Protein AF-A0A7S1HLC6-F1 (afdb_monomer_lite)

Radius of gyration: 31.78 Å; chains: 1; bounding box: 114×24×73 Å

Foldseek 3Di:
DPPPVCDPVVVVVLLVVLVVLQVVLVVCVVVVVCLVVLQVVLVVVLCVLQNPLVVLLVVLLVVLVVVLVVLVVVLVVLVVVLVVLVVVLVVLVVVCVVCVVVCVVVVPVVVSVVVSVVSVVVSVVSVVVSVVSVVVSVVSVVCSLVVSLCRSVVCSCPPVVDDDDPVSSVVNSVSSVSNSVSVVCVVVSVVSVVSNVVSVVVVVVVVVVVVVVVVVVVVVVVVVVVVVVVVVVVVVVVVD

Structure (mmCIF, N/CA/C/O backbone):
data_AF-A0A7S1HLC6-F1
#
_entry.id   AF-A0A7S1HLC6-F1
#
loop_
_atom_site.group_PDB
_atom_site.id
_atom_site.type_symbol
_atom_site.label_atom_id
_atom_site.label_alt_id
_atom_site.label_comp_id
_atom_site.label_asym_id
_atom_site.label_entity_id
_atom_site.label_seq_id
_atom_site.pdbx_PDB_ins_code
_atom_site.Cartn_x
_atom_site.Cartn_y
_atom_site.Cartn_z
_atom_site.occupancy
_atom_site.B_iso_or_equiv
_atom_site.auth_seq_id
_atom_site.auth_comp_id
_atom_site.auth_asym_id
_atom_site.auth_atom_id
_atom_site.pdbx_PDB_model_num
ATOM 1 N N . GLY A 1 1 ? 37.133 -1.504 -15.483 1.00 36.41 1 GLY A N 1
ATOM 2 C CA . GLY A 1 1 ? 36.078 -0.778 -16.211 1.00 36.41 1 GLY A CA 1
ATOM 3 C C . GLY A 1 1 ? 34.902 -0.399 -15.332 1.00 36.41 1 GLY A C 1
ATOM 4 O O . GLY A 1 1 ? 34.612 0.773 -15.233 1.00 36.41 1 GLY A O 1
ATOM 5 N N . GLU A 1 2 ? 34.253 -1.322 -14.620 1.00 29.89 2 GLU A N 1
ATOM 6 C CA . GLU A 1 2 ? 32.947 -1.041 -13.974 1.00 29.89 2 GLU A CA 1
ATOM 7 C C . GLU A 1 2 ? 32.988 -0.352 -12.591 1.00 29.89 2 GLU A C 1
ATOM 9 O O . GLU A 1 2 ? 31.950 -0.062 -11.997 1.00 29.89 2 GLU A O 1
ATOM 14 N N . ARG A 1 3 ? 34.179 -0.083 -12.036 1.00 38.00 3 ARG A N 1
ATOM 15 C CA . ARG A 1 3 ? 34.323 0.554 -10.709 1.00 38.00 3 ARG A CA 1
ATOM 16 C C . ARG A 1 3 ? 34.394 2.082 -10.748 1.00 38.00 3 ARG A C 1
ATOM 18 O O . ARG A 1 3 ? 34.257 2.696 -9.696 1.00 38.00 3 ARG A O 1
ATOM 25 N N . GLN A 1 4 ? 34.588 2.683 -11.922 1.00 37.03 4 GLN A N 1
ATOM 26 C CA . GLN A 1 4 ? 34.873 4.118 -12.053 1.00 37.03 4 GLN A CA 1
ATOM 27 C C . GLN A 1 4 ? 33.678 4.935 -12.581 1.00 37.03 4 GLN A C 1
ATOM 29 O O . GLN A 1 4 ? 33.623 6.136 -12.351 1.00 37.03 4 GLN A O 1
ATOM 34 N N . GLU A 1 5 ? 32.663 4.278 -13.159 1.00 37.12 5 GLU A N 1
ATOM 35 C CA . GLU A 1 5 ? 31.395 4.899 -13.594 1.00 37.12 5 GLU A CA 1
ATOM 36 C C . GLU A 1 5 ? 30.264 4.844 -12.552 1.00 37.12 5 GLU A C 1
ATOM 38 O O . GLU A 1 5 ? 29.164 5.342 -12.783 1.00 37.12 5 GLU A O 1
ATOM 43 N N . ARG A 1 6 ? 30.517 4.329 -11.343 1.00 45.81 6 ARG A N 1
ATOM 44 C CA . ARG A 1 6 ? 29.667 4.644 -10.181 1.00 45.81 6 ARG A CA 1
ATOM 45 C C . ARG A 1 6 ? 30.076 6.011 -9.639 1.00 45.81 6 ARG A C 1
ATOM 47 O O . ARG A 1 6 ? 30.633 6.116 -8.550 1.00 45.81 6 ARG A O 1
ATOM 54 N N . GLY A 1 7 ? 29.868 7.037 -10.461 1.00 46.25 7 GLY A N 1
ATOM 55 C CA . GLY A 1 7 ? 30.264 8.409 -10.181 1.00 46.25 7 GLY A CA 1
ATOM 56 C C . GLY A 1 7 ? 29.702 8.904 -8.851 1.00 46.25 7 GLY A C 1
ATOM 57 O O . GLY A 1 7 ? 28.638 8.471 -8.401 1.00 46.25 7 GLY A O 1
ATOM 58 N N . THR A 1 8 ? 30.414 9.844 -8.234 1.00 59.03 8 THR A N 1
ATOM 59 C CA . THR A 1 8 ? 30.075 10.507 -6.967 1.00 59.03 8 THR A CA 1
ATOM 60 C C . THR A 1 8 ? 28.593 10.905 -6.884 1.00 59.03 8 THR A C 1
ATOM 62 O O . THR A 1 8 ? 27.992 10.765 -5.825 1.00 59.03 8 THR A O 1
ATOM 65 N N . GLY A 1 9 ? 27.959 11.281 -8.004 1.00 53.56 9 GLY A N 1
ATOM 66 C CA . GLY A 1 9 ? 26.523 11.586 -8.079 1.00 53.56 9 GLY A CA 1
ATOM 67 C C . GLY A 1 9 ? 25.581 10.405 -7.789 1.00 53.56 9 GLY A C 1
ATOM 68 O O . GLY A 1 9 ? 24.582 10.583 -7.098 1.00 53.56 9 GLY A O 1
ATOM 69 N N . GLY A 1 10 ? 25.904 9.185 -8.232 1.00 58.34 10 GLY A N 1
ATOM 70 C CA . GLY A 1 10 ? 25.115 7.985 -7.923 1.00 58.34 10 GLY A CA 1
ATOM 71 C C . GLY A 1 10 ? 25.248 7.557 -6.458 1.00 58.34 10 GLY A C 1
ATOM 72 O O . GLY A 1 10 ? 24.285 7.088 -5.851 1.00 58.34 10 GLY A O 1
ATOM 73 N N . LEU A 1 11 ? 26.426 7.772 -5.864 1.00 66.75 11 LEU A N 1
ATOM 74 C CA . LEU A 1 11 ? 26.648 7.566 -4.433 1.00 66.75 11 LEU A CA 1
ATOM 75 C C . LEU A 1 11 ? 25.874 8.598 -3.599 1.00 66.75 11 LEU A C 1
ATOM 77 O O . LEU A 1 11 ? 25.175 8.212 -2.666 1.00 66.75 11 LEU A O 1
ATOM 81 N N . VAL A 1 12 ? 25.948 9.883 -3.964 1.00 69.81 12 VAL A N 1
ATOM 82 C CA . VAL A 1 12 ? 25.222 10.969 -3.288 1.00 69.81 12 VAL A CA 1
ATOM 83 C C . VAL A 1 12 ? 23.714 10.751 -3.385 1.00 69.81 12 VAL A C 1
ATOM 85 O O . VAL A 1 12 ? 23.053 10.793 -2.357 1.00 69.81 12 VAL A O 1
ATOM 88 N N . ASN A 1 13 ? 23.174 10.399 -4.557 1.00 76.75 13 ASN A N 1
ATOM 89 C CA . ASN A 1 13 ? 21.746 10.103 -4.708 1.00 76.75 13 ASN A CA 1
ATOM 90 C C . ASN A 1 13 ? 21.288 8.949 -3.798 1.00 76.75 13 ASN A C 1
ATOM 92 O O . ASN A 1 13 ? 20.253 9.042 -3.140 1.00 76.75 13 ASN A O 1
ATOM 96 N N . ASN A 1 14 ? 22.078 7.876 -3.704 1.00 76.06 14 ASN A N 1
ATOM 97 C CA . ASN A 1 14 ? 21.765 6.755 -2.817 1.00 76.06 14 ASN A CA 1
ATOM 98 C C . ASN A 1 14 ? 21.812 7.156 -1.336 1.00 76.06 14 ASN A C 1
ATOM 100 O O . ASN A 1 14 ? 20.945 6.743 -0.568 1.00 76.06 14 ASN A O 1
ATOM 104 N N . VAL A 1 15 ? 22.783 7.985 -0.941 1.00 82.50 15 VAL A N 1
ATOM 105 C CA . VAL A 1 15 ? 22.871 8.526 0.423 1.00 82.50 15 VAL A CA 1
ATOM 106 C C . VAL A 1 15 ? 21.689 9.450 0.717 1.00 82.50 15 VAL A C 1
ATOM 108 O O . VAL A 1 15 ? 21.073 9.298 1.764 1.00 82.50 15 VAL A O 1
ATOM 111 N N . THR A 1 16 ? 21.308 10.342 -0.201 1.00 84.56 16 THR A N 1
ATOM 112 C CA . THR A 1 16 ? 20.143 11.227 -0.046 1.00 84.56 16 THR A CA 1
ATOM 113 C C . THR A 1 16 ? 18.856 10.426 0.150 1.00 84.56 16 THR A C 1
ATOM 115 O O . THR A 1 16 ? 18.094 10.706 1.072 1.00 84.56 16 THR A O 1
ATOM 118 N N . VAL A 1 17 ? 18.636 9.385 -0.659 1.00 83.94 17 VAL A N 1
ATOM 119 C CA . VAL A 1 17 ? 17.476 8.487 -0.523 1.00 83.94 17 VAL A CA 1
ATOM 120 C C . VAL A 1 17 ? 17.498 7.729 0.809 1.00 83.94 17 VAL A C 1
ATOM 122 O O . VAL A 1 17 ? 16.450 7.502 1.415 1.00 83.94 17 VAL A O 1
ATOM 125 N N . ASP A 1 18 ? 18.672 7.311 1.274 1.00 84.56 18 ASP A N 1
ATOM 126 C CA . ASP A 1 18 ? 18.805 6.593 2.541 1.00 84.56 18 ASP A CA 1
ATOM 127 C C . ASP A 1 18 ? 18.603 7.499 3.753 1.00 84.56 18 ASP A C 1
ATOM 129 O O . ASP A 1 18 ? 17.927 7.096 4.699 1.00 84.56 18 ASP A O 1
ATOM 133 N N . VAL A 1 19 ? 19.106 8.733 3.704 1.00 85.50 19 VAL A N 1
ATOM 134 C CA . VAL A 1 19 ? 18.844 9.761 4.716 1.00 85.50 19 VAL A CA 1
ATOM 135 C C . VAL A 1 19 ? 17.350 10.085 4.769 1.00 85.50 19 VAL A C 1
ATOM 137 O O . VAL A 1 19 ? 16.778 10.077 5.855 1.00 85.50 19 VAL A O 1
ATOM 140 N N . ASP A 1 20 ? 16.684 10.266 3.624 1.00 87.00 20 ASP A N 1
ATOM 141 C CA . ASP A 1 20 ? 15.233 10.506 3.564 1.00 87.00 20 ASP A CA 1
ATOM 142 C C . ASP A 1 20 ? 14.428 9.365 4.214 1.00 87.00 20 ASP A C 1
ATOM 144 O O . ASP A 1 20 ? 13.524 9.608 5.016 1.00 87.00 20 ASP A O 1
ATOM 148 N N . LYS A 1 21 ? 14.803 8.104 3.958 1.00 83.06 21 LYS A N 1
ATOM 149 C CA . LYS A 1 21 ? 14.183 6.942 4.618 1.00 83.06 21 LYS A CA 1
ATOM 150 C C . LYS A 1 21 ? 14.367 6.975 6.133 1.00 83.06 21 LYS A C 1
ATOM 152 O O . LYS A 1 21 ? 13.421 6.661 6.854 1.00 83.06 21 LYS A O 1
ATOM 157 N N . VAL A 1 22 ? 15.552 7.338 6.624 1.00 82.94 22 VAL A N 1
ATOM 158 C CA . VAL A 1 22 ? 15.829 7.431 8.066 1.00 82.94 22 VAL A CA 1
ATOM 159 C C . VAL A 1 22 ? 15.020 8.557 8.709 1.00 82.94 22 VAL A C 1
ATOM 161 O O . VAL A 1 22 ? 14.368 8.320 9.723 1.00 82.94 22 VAL A O 1
ATOM 164 N N . VAL A 1 23 ? 14.983 9.741 8.092 1.00 86.31 23 VAL A N 1
ATOM 165 C CA . VAL A 1 23 ? 14.209 10.894 8.580 1.00 86.31 23 VAL A CA 1
ATOM 166 C C . VAL A 1 23 ? 12.717 10.564 8.652 1.00 86.31 23 VAL A C 1
ATOM 168 O O . VAL A 1 23 ? 12.094 10.750 9.699 1.00 86.31 23 VAL A O 1
ATOM 171 N N . LYS A 1 24 ? 12.148 9.994 7.582 1.00 82.19 24 LYS A N 1
ATOM 172 C CA . LYS A 1 24 ? 10.739 9.562 7.557 1.00 82.19 24 LYS A CA 1
ATOM 173 C C . LYS A 1 24 ? 10.435 8.520 8.624 1.00 82.19 24 LYS A C 1
ATOM 175 O O . LYS A 1 24 ? 9.383 8.565 9.253 1.00 82.19 24 LYS A O 1
ATOM 180 N N . SER A 1 25 ? 11.370 7.608 8.865 1.00 78.00 25 SER A N 1
ATOM 181 C CA . SER A 1 25 ? 11.205 6.574 9.886 1.00 78.00 25 SER A CA 1
ATOM 182 C C . SER A 1 25 ? 11.236 7.154 11.293 1.00 78.00 25 SER A C 1
ATOM 184 O O . SER A 1 25 ? 10.445 6.727 12.124 1.00 78.00 25 SER A O 1
ATOM 186 N N . PHE A 1 26 ? 12.082 8.156 11.547 1.00 81.62 26 PHE A N 1
ATOM 187 C CA . PHE A 1 26 ? 12.109 8.867 12.823 1.00 81.62 26 PHE A CA 1
ATOM 188 C C . PHE A 1 26 ? 10.789 9.604 13.087 1.00 81.62 26 PHE A C 1
ATOM 190 O O . PHE A 1 26 ? 10.210 9.455 14.161 1.00 81.62 26 PHE A O 1
ATOM 197 N N . MET A 1 27 ? 10.247 10.302 12.081 1.00 78.44 27 MET A N 1
ATOM 198 C CA . MET A 1 27 ? 8.900 10.890 12.161 1.00 78.44 27 MET A CA 1
ATOM 199 C C . MET A 1 27 ? 7.813 9.822 12.384 1.00 78.44 27 MET A C 1
ATOM 201 O O . MET A 1 27 ? 6.845 10.050 13.107 1.00 78.44 27 MET A O 1
ATOM 205 N N . GLY A 1 28 ? 7.986 8.631 11.805 1.00 76.62 28 GLY A N 1
ATOM 206 C CA . GLY A 1 28 ? 7.061 7.506 11.936 1.00 76.62 28 GLY A CA 1
ATOM 207 C C . GLY A 1 28 ? 7.031 6.832 13.314 1.00 76.62 28 GLY A C 1
ATOM 208 O O . GLY A 1 28 ? 6.038 6.173 13.618 1.00 76.62 28 GLY A O 1
ATOM 209 N N . ILE A 1 29 ? 8.053 7.003 14.165 1.00 80.69 29 ILE A N 1
ATOM 210 C CA . ILE A 1 29 ? 8.103 6.390 15.511 1.00 80.69 29 ILE A CA 1
ATOM 211 C C . ILE A 1 29 ? 6.920 6.852 16.362 1.00 80.69 29 ILE A C 1
ATOM 213 O O . ILE A 1 29 ? 6.292 6.035 17.037 1.00 80.69 29 ILE A O 1
ATOM 217 N N . TRP A 1 30 ? 6.584 8.144 16.290 1.00 81.56 30 TRP A N 1
ATOM 218 C CA . TRP A 1 30 ? 5.448 8.696 17.026 1.00 81.56 30 TRP A CA 1
ATOM 219 C C . TRP A 1 30 ? 4.136 8.025 16.613 1.00 81.56 30 TRP A C 1
ATOM 221 O O . TRP A 1 30 ? 3.395 7.539 17.464 1.00 81.56 30 TRP A O 1
ATOM 231 N N . ASN A 1 31 ? 3.905 7.893 15.305 1.00 80.38 31 ASN A N 1
ATOM 232 C CA . ASN A 1 31 ? 2.719 7.226 14.764 1.00 80.38 31 ASN A CA 1
ATOM 233 C C . ASN A 1 31 ? 2.647 5.748 15.166 1.00 80.38 31 ASN A C 1
ATOM 235 O O . ASN A 1 31 ? 1.568 5.206 15.381 1.00 80.38 31 ASN A O 1
ATOM 239 N N . MET A 1 32 ? 3.795 5.084 15.286 1.00 79.88 32 MET A N 1
ATOM 240 C CA . MET A 1 32 ? 3.857 3.674 15.658 1.00 79.88 32 MET A CA 1
ATOM 241 C C . MET A 1 32 ? 3.513 3.441 17.134 1.00 79.88 32 MET A C 1
ATOM 243 O O . MET A 1 32 ? 2.895 2.430 17.462 1.00 79.88 32 MET A O 1
ATOM 247 N N . LEU A 1 33 ? 3.879 4.382 18.012 1.00 84.69 33 LEU A N 1
ATOM 248 C CA . LEU A 1 33 ? 3.534 4.342 19.433 1.00 84.69 33 LEU A CA 1
ATOM 249 C C . LEU A 1 33 ? 2.057 4.686 19.675 1.00 84.69 33 LEU A C 1
ATOM 251 O O . LEU A 1 33 ? 1.415 4.079 20.531 1.00 84.69 33 LEU A O 1
ATOM 255 N N . THR A 1 34 ? 1.503 5.633 18.914 1.00 86.31 34 THR A N 1
ATOM 256 C CA . THR A 1 34 ? 0.099 6.054 19.049 1.00 86.31 34 THR A CA 1
ATOM 257 C C . THR A 1 34 ? -0.887 5.069 18.421 1.00 86.31 34 THR A C 1
ATOM 259 O O . THR A 1 34 ? -2.018 4.969 18.891 1.00 86.31 34 THR A O 1
ATOM 262 N N . LEU A 1 35 ? -0.472 4.289 17.418 1.00 87.94 35 LEU A N 1
ATOM 263 C CA . LEU A 1 35 ? -1.315 3.309 16.724 1.00 87.94 35 LEU A CA 1
ATOM 264 C C . LEU A 1 35 ? -2.021 2.295 17.652 1.00 87.94 35 LEU A C 1
ATOM 266 O O . LEU A 1 35 ? -3.247 2.186 17.561 1.00 87.94 35 LEU A O 1
ATOM 270 N N . PRO A 1 36 ? -1.335 1.563 18.557 1.00 88.06 36 PRO A N 1
ATOM 271 C CA . PRO A 1 36 ? -2.009 0.636 19.469 1.00 88.06 36 PRO A CA 1
ATOM 272 C C . PRO A 1 36 ? -2.953 1.352 20.442 1.00 88.06 36 PRO A C 1
ATOM 274 O O . PRO A 1 36 ? -4.029 0.832 20.740 1.00 88.06 36 PRO A O 1
ATOM 277 N N . LEU A 1 37 ? -2.598 2.561 20.888 1.00 91.00 37 LEU A N 1
ATOM 278 C CA . LEU A 1 37 ? -3.443 3.375 21.762 1.00 91.00 37 LEU A CA 1
ATOM 279 C C . LEU A 1 37 ? -4.728 3.810 21.043 1.00 91.00 37 LEU A C 1
ATOM 281 O O . LEU A 1 37 ? -5.817 3.680 21.600 1.00 91.00 37 LEU A O 1
ATOM 285 N N . GLN A 1 38 ? -4.626 4.251 19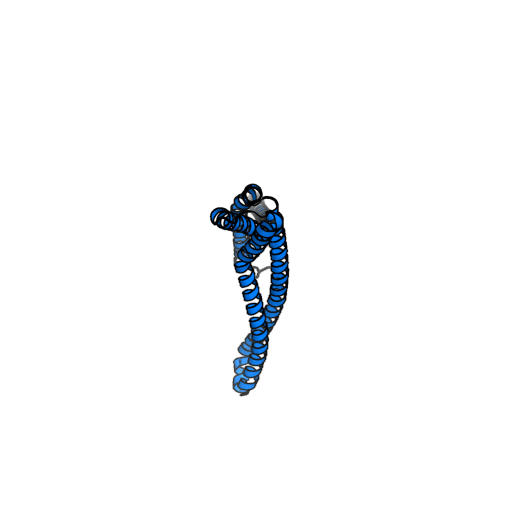.788 1.00 90.06 38 GLN A N 1
ATOM 286 C CA . GLN A 1 38 ? -5.772 4.628 18.960 1.00 90.06 38 GLN A CA 1
ATOM 287 C C . GLN A 1 38 ? -6.702 3.440 18.699 1.00 90.06 38 GLN A C 1
ATOM 289 O O . GLN A 1 38 ? -7.922 3.575 18.825 1.00 90.06 38 GLN A O 1
ATOM 294 N N . ILE A 1 39 ? -6.142 2.274 18.367 1.00 90.00 39 ILE A N 1
ATOM 295 C CA . ILE A 1 39 ? -6.911 1.044 18.142 1.00 90.00 39 ILE A CA 1
ATOM 296 C C . ILE A 1 39 ? -7.638 0.623 19.427 1.00 90.00 39 ILE A C 1
ATOM 298 O O . ILE A 1 39 ? -8.843 0.367 19.391 1.00 90.00 39 ILE A O 1
ATOM 302 N N . GLY A 1 40 ? -6.933 0.600 20.563 1.00 91.12 40 GLY A N 1
ATOM 303 C CA . GLY A 1 40 ? -7.502 0.226 21.858 1.00 91.12 40 GLY A CA 1
ATOM 304 C C . GLY A 1 40 ? -8.620 1.169 22.304 1.00 91.12 40 GLY A C 1
ATOM 305 O O . GLY A 1 40 ? -9.705 0.713 22.669 1.00 91.12 40 GLY A O 1
ATOM 306 N N . LEU A 1 41 ? -8.397 2.482 22.205 1.00 92.31 41 LEU A N 1
ATOM 307 C CA . LEU A 1 41 ? -9.386 3.489 22.587 1.00 92.31 41 LEU A CA 1
ATOM 308 C C . LEU A 1 41 ? -10.624 3.448 21.679 1.00 92.31 41 LEU A C 1
ATOM 310 O O . LEU A 1 41 ? -11.752 3.496 22.170 1.00 92.31 41 LEU A O 1
ATOM 314 N N . SER A 1 42 ? -10.429 3.292 20.367 1.00 90.56 42 SER A N 1
ATOM 315 C CA . SER A 1 42 ? -11.536 3.179 19.408 1.00 90.56 42 SER A CA 1
ATOM 316 C C . SER A 1 42 ? -12.369 1.921 19.657 1.00 90.56 42 SER A C 1
ATOM 318 O O . SER A 1 42 ? -13.596 1.995 19.647 1.00 90.56 42 SER A O 1
ATOM 320 N N . MET A 1 43 ? -11.731 0.776 19.937 1.00 88.81 43 MET A N 1
ATOM 321 C CA . MET A 1 43 ? -12.447 -0.452 20.304 1.00 88.81 43 MET A CA 1
ATOM 322 C C . MET A 1 43 ? -13.231 -0.296 21.608 1.00 88.81 43 MET A C 1
ATOM 324 O O . MET A 1 43 ? -14.388 -0.705 21.670 1.00 88.81 43 MET A O 1
ATOM 328 N N . PHE A 1 44 ? -12.640 0.326 22.631 1.00 92.56 44 PHE A N 1
ATOM 329 C CA . PHE A 1 44 ? -13.321 0.564 23.903 1.00 92.56 44 PHE A CA 1
ATOM 330 C C . PHE A 1 44 ? -14.570 1.443 23.734 1.00 92.56 44 PHE A C 1
ATOM 332 O O . PHE A 1 44 ? -15.641 1.115 24.250 1.00 92.56 44 PHE A O 1
ATOM 339 N N . LEU A 1 45 ? -14.458 2.532 22.969 1.00 91.06 45 LEU A N 1
ATOM 340 C CA . LEU A 1 45 ? -15.581 3.429 22.687 1.00 91.06 45 LEU A CA 1
ATOM 341 C C . LEU A 1 45 ? -16.661 2.750 21.831 1.00 91.06 45 LEU A C 1
ATOM 343 O O . LEU A 1 45 ? -17.847 2.901 22.117 1.00 91.06 45 LEU A O 1
ATOM 347 N N . LEU A 1 46 ? -16.277 1.947 20.833 1.00 88.44 46 LEU A N 1
ATOM 348 C CA . LEU A 1 46 ? -17.223 1.168 20.025 1.00 88.44 46 LEU A CA 1
ATOM 349 C C . LEU A 1 46 ? -17.983 0.135 20.857 1.00 88.44 46 LEU A C 1
ATOM 351 O O . LEU A 1 46 ? -19.193 -0.011 20.685 1.00 88.44 46 LEU A O 1
ATOM 355 N N . TRP A 1 47 ? -17.302 -0.541 21.784 1.00 88.12 47 TRP A N 1
ATOM 356 C CA . TRP A 1 47 ? -17.942 -1.471 22.711 1.00 88.12 47 TRP A CA 1
ATOM 357 C C . TRP A 1 47 ? -18.989 -0.769 23.579 1.00 88.12 47 TRP A C 1
ATOM 359 O O . TRP A 1 47 ? -20.098 -1.272 23.754 1.00 88.12 47 TRP A O 1
ATOM 369 N N . LYS A 1 48 ? -18.667 0.424 24.090 1.00 89.00 48 LYS A N 1
ATOM 370 C CA . LYS A 1 48 ? -19.614 1.240 24.859 1.00 89.00 48 LYS A CA 1
ATOM 371 C C . LYS A 1 48 ? -20.809 1.703 24.022 1.00 89.00 48 LYS A C 1
ATOM 373 O O . LYS A 1 48 ? -21.909 1.763 24.559 1.00 89.00 48 LYS A O 1
ATOM 378 N N . GLN A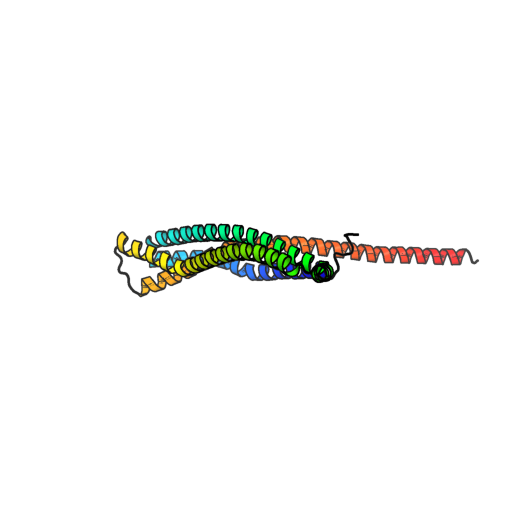 1 49 ? -20.605 2.001 22.739 1.00 86.75 49 GLN A N 1
ATOM 379 C CA . GLN A 1 49 ? -21.635 2.572 21.871 1.00 86.75 49 GLN A CA 1
ATOM 380 C C . GLN A 1 49 ? -22.587 1.530 21.263 1.00 86.75 49 GLN A C 1
ATOM 382 O O . GLN A 1 49 ? -23.790 1.767 21.212 1.00 86.75 49 GLN A O 1
ATOM 387 N N . VAL A 1 50 ? -22.058 0.407 20.763 1.00 84.31 50 VAL A N 1
ATOM 388 C CA . VAL A 1 50 ? -22.812 -0.566 19.939 1.00 84.31 50 VAL A CA 1
ATOM 389 C C . VAL A 1 50 ? -22.739 -2.000 20.485 1.00 84.31 50 VAL A C 1
ATOM 391 O O . VAL A 1 50 ? -23.252 -2.939 19.869 1.00 84.31 50 VAL A O 1
ATOM 394 N N . GLN A 1 51 ? -22.099 -2.186 21.646 1.00 86.50 51 GLN A N 1
ATOM 395 C CA . GLN A 1 51 ? -21.958 -3.472 22.335 1.00 86.50 51 GLN A CA 1
ATOM 396 C C . GLN A 1 51 ? -21.500 -4.586 21.376 1.00 86.50 51 GLN A C 1
ATOM 398 O O . GLN A 1 51 ? -20.568 -4.395 20.597 1.00 86.50 51 GLN A O 1
ATOM 403 N N . TRP A 1 52 ? -22.169 -5.743 21.383 1.00 86.88 52 TRP A N 1
ATOM 404 C CA . TRP A 1 52 ? -21.818 -6.907 20.562 1.00 86.88 52 TRP A CA 1
ATOM 405 C C . TRP A 1 52 ? -21.879 -6.675 19.047 1.00 86.88 52 TRP A C 1
ATOM 407 O O . TRP A 1 52 ? -21.216 -7.389 18.297 1.00 86.88 52 TRP A O 1
ATOM 417 N N . SER A 1 53 ? -22.607 -5.662 18.570 1.00 85.38 53 SER A N 1
ATOM 418 C CA . SER A 1 53 ? -22.740 -5.398 17.132 1.00 85.38 53 SER A CA 1
ATOM 419 C C . SER A 1 53 ? -21.441 -4.878 16.505 1.00 85.38 53 SER A C 1
ATOM 421 O O . SER A 1 53 ? -21.261 -4.973 15.289 1.00 85.38 53 SER A O 1
ATOM 423 N N . PHE A 1 54 ? -20.488 -4.390 17.314 1.00 84.56 54 PHE A N 1
ATOM 424 C CA . PHE A 1 54 ? -19.176 -3.973 16.811 1.00 84.56 54 PHE A CA 1
ATOM 425 C C . PHE A 1 54 ? -18.393 -5.134 16.168 1.00 84.56 54 PHE A C 1
ATOM 427 O O . PHE A 1 54 ? -17.615 -4.894 15.245 1.00 84.56 54 PHE A O 1
ATOM 434 N N . LEU A 1 55 ? -18.632 -6.385 16.593 1.00 88.50 55 LEU A N 1
ATOM 435 C CA . LEU A 1 55 ? -17.984 -7.579 16.034 1.00 88.50 55 LEU A CA 1
ATOM 436 C C . LEU A 1 55 ? -18.329 -7.779 14.552 1.00 88.50 55 LEU A C 1
ATOM 438 O O . LEU A 1 55 ? -17.458 -8.139 13.762 1.00 88.50 55 LEU A O 1
ATOM 442 N N . ALA A 1 56 ? -19.573 -7.489 14.159 1.00 89.94 56 ALA A N 1
ATOM 443 C CA . ALA A 1 56 ? -19.986 -7.522 12.756 1.00 89.94 56 ALA A CA 1
ATOM 444 C C . ALA A 1 56 ? -19.231 -6.465 11.932 1.00 89.94 56 ALA A C 1
ATOM 446 O O . ALA A 1 56 ? -18.783 -6.740 10.819 1.00 89.94 56 ALA A O 1
ATOM 447 N N . GLY A 1 57 ? -19.020 -5.278 12.510 1.00 89.06 57 GLY A N 1
ATOM 448 C CA . GLY A 1 57 ? -18.210 -4.222 11.904 1.00 89.06 57 GLY A CA 1
ATOM 449 C C . GLY A 1 57 ? -16.744 -4.609 11.766 1.00 89.06 57 GLY A C 1
ATOM 450 O O . GLY A 1 57 ? -16.156 -4.411 10.706 1.00 89.06 57 GLY A O 1
ATOM 451 N N . LEU A 1 58 ? -16.165 -5.222 12.800 1.00 88.25 58 LEU A N 1
ATOM 452 C CA . LEU A 1 58 ? -14.797 -5.733 12.762 1.00 88.25 58 LEU A CA 1
ATOM 453 C C . LEU A 1 58 ? -14.637 -6.811 11.680 1.00 88.25 58 LEU A C 1
ATOM 455 O O . LEU A 1 58 ? -13.701 -6.741 10.885 1.00 88.25 58 LEU A O 1
ATOM 459 N N . GLY A 1 59 ? -15.579 -7.754 11.590 1.00 90.94 59 GLY A N 1
ATOM 460 C CA . GLY A 1 59 ? -15.607 -8.771 10.537 1.00 90.94 59 GLY A CA 1
ATOM 461 C C . GLY A 1 59 ? -15.694 -8.162 9.134 1.00 90.94 59 GLY A C 1
ATOM 462 O O . GLY A 1 59 ? -14.922 -8.536 8.252 1.00 90.94 59 GLY A O 1
ATOM 463 N N . ALA A 1 60 ? -16.562 -7.164 8.940 1.00 91.94 60 ALA A N 1
ATOM 464 C CA . ALA A 1 60 ? -16.673 -6.439 7.675 1.00 91.94 60 ALA A CA 1
ATOM 465 C C . ALA A 1 60 ? -15.377 -5.690 7.315 1.00 91.94 60 ALA A C 1
ATOM 467 O O . ALA A 1 60 ? -14.941 -5.736 6.165 1.00 91.94 60 ALA A O 1
ATOM 468 N N . ILE A 1 61 ? -14.716 -5.053 8.290 1.00 89.81 61 ILE A N 1
ATOM 469 C CA . ILE A 1 61 ? -13.414 -4.395 8.090 1.00 89.81 61 ILE A CA 1
ATOM 470 C C . ILE A 1 61 ? -12.358 -5.412 7.649 1.00 89.81 61 ILE A C 1
ATOM 472 O O . ILE A 1 61 ? -11.637 -5.154 6.686 1.00 89.81 61 ILE A O 1
ATOM 476 N N . VAL A 1 62 ? -12.273 -6.569 8.312 1.00 89.06 62 VAL A N 1
ATOM 477 C CA . VAL A 1 62 ? -11.316 -7.628 7.953 1.00 89.06 62 VAL A CA 1
ATOM 478 C C . VAL A 1 62 ? -11.598 -8.163 6.546 1.00 89.06 62 VAL A C 1
ATOM 480 O O . VAL A 1 62 ? -10.673 -8.269 5.742 1.00 89.06 62 VAL A O 1
ATOM 483 N N . ALA A 1 63 ? -12.861 -8.423 6.202 1.00 91.44 63 ALA A N 1
ATOM 484 C CA . ALA A 1 63 ? -13.248 -8.868 4.862 1.00 91.44 63 ALA A CA 1
ATOM 485 C C . ALA A 1 63 ? -12.875 -7.838 3.778 1.00 91.44 63 ALA A C 1
ATOM 487 O O . ALA A 1 63 ? -12.301 -8.196 2.746 1.00 91.44 63 ALA A O 1
ATOM 488 N N . LEU A 1 64 ? -13.122 -6.549 4.031 1.00 90.06 64 LEU A N 1
ATOM 489 C CA . LEU A 1 64 ? -12.726 -5.455 3.139 1.00 90.06 64 LEU A CA 1
ATOM 490 C C . LEU A 1 64 ? -11.205 -5.326 3.020 1.00 90.06 64 LEU A C 1
ATOM 492 O O . LEU A 1 64 ? -10.702 -5.024 1.938 1.00 90.06 64 LEU A O 1
ATOM 496 N N . LEU A 1 65 ? -10.458 -5.560 4.101 1.00 87.94 65 LEU A N 1
ATOM 497 C CA . LEU A 1 65 ? -8.997 -5.552 4.084 1.00 87.94 65 LEU A CA 1
ATOM 498 C C . LEU A 1 65 ? -8.452 -6.681 3.196 1.00 87.94 65 LEU A C 1
ATOM 500 O O . LEU A 1 65 ? -7.584 -6.434 2.360 1.00 87.94 65 LEU A O 1
ATOM 504 N N . VAL A 1 66 ? -9.003 -7.894 3.318 1.00 89.75 66 VAL A N 1
ATOM 505 C CA . VAL A 1 66 ? -8.648 -9.043 2.467 1.00 89.75 66 VAL A CA 1
ATOM 506 C C . VAL A 1 66 ? -8.997 -8.765 1.006 1.00 89.75 66 VAL A C 1
ATOM 508 O O . VAL A 1 66 ? -8.159 -8.969 0.128 1.00 89.75 66 VAL A O 1
ATOM 511 N N . CYS A 1 67 ? -10.192 -8.236 0.733 1.00 90.62 67 CYS A N 1
ATOM 512 C CA . CYS A 1 67 ? -10.605 -7.848 -0.614 1.00 90.62 67 CYS A CA 1
ATOM 513 C C . CYS A 1 67 ? -9.637 -6.817 -1.223 1.00 90.62 67 CYS A C 1
ATOM 515 O O . CYS A 1 67 ? -9.102 -7.032 -2.312 1.00 90.62 67 CYS A O 1
ATOM 517 N N . ASN A 1 68 ? -9.321 -5.747 -0.482 1.00 88.88 68 ASN A N 1
ATOM 518 C CA . ASN A 1 68 ? -8.359 -4.730 -0.908 1.00 88.88 68 ASN A CA 1
ATOM 519 C C . ASN A 1 68 ? -6.962 -5.310 -1.147 1.00 88.88 68 ASN A C 1
ATOM 521 O O . ASN A 1 68 ? -6.307 -4.928 -2.114 1.00 88.88 68 ASN A O 1
ATOM 525 N N . PHE A 1 69 ? -6.508 -6.247 -0.312 1.00 86.19 69 PHE A N 1
ATOM 526 C CA . PHE A 1 69 ? -5.222 -6.917 -0.487 1.00 86.19 69 PHE A CA 1
ATOM 527 C C . PHE A 1 69 ? -5.171 -7.754 -1.773 1.00 86.19 69 PHE A C 1
ATOM 529 O O . PHE A 1 69 ? -4.193 -7.676 -2.519 1.00 86.19 69 PHE A O 1
ATOM 536 N N . LEU A 1 70 ? -6.226 -8.518 -2.076 1.00 90.19 70 LEU A N 1
ATOM 537 C CA . LEU A 1 70 ? -6.313 -9.306 -3.310 1.00 90.19 70 LEU A CA 1
ATOM 538 C C . LEU A 1 70 ? -6.316 -8.409 -4.553 1.00 90.19 70 LEU A C 1
ATOM 540 O O . LEU A 1 70 ? -5.559 -8.666 -5.494 1.00 90.19 70 LEU A O 1
ATOM 544 N N . VAL A 1 71 ? -7.100 -7.326 -4.532 1.00 89.50 71 VAL A N 1
ATOM 545 C CA . VAL A 1 71 ? -7.122 -6.327 -5.611 1.00 89.50 71 VAL A CA 1
ATOM 546 C C . VAL A 1 71 ? -5.748 -5.677 -5.765 1.00 89.50 71 VAL A C 1
ATOM 548 O O . VAL A 1 71 ? -5.223 -5.622 -6.873 1.00 89.50 71 VAL A O 1
ATOM 551 N N . ALA A 1 72 ? -5.110 -5.256 -4.670 1.00 86.44 72 ALA A N 1
ATOM 552 C CA . ALA A 1 72 ? -3.774 -4.663 -4.702 1.00 86.44 72 ALA A CA 1
ATOM 553 C C . A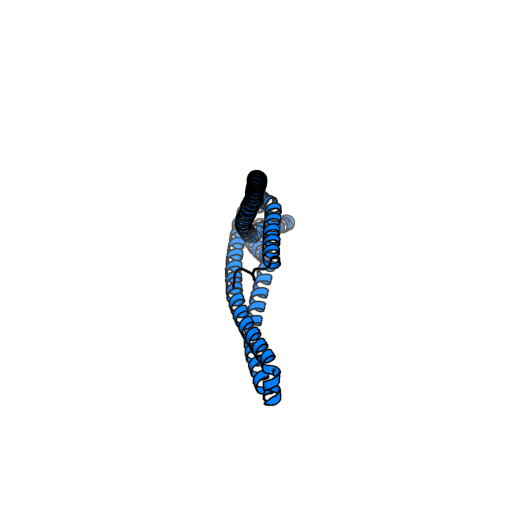LA A 1 72 ? -2.721 -5.628 -5.271 1.00 86.44 72 ALA A C 1
ATOM 555 O O . ALA A 1 72 ? -1.880 -5.223 -6.076 1.00 86.44 72 ALA A O 1
ATOM 556 N N . LYS A 1 73 ? -2.787 -6.918 -4.917 1.00 88.69 73 LYS A N 1
ATOM 557 C CA . LYS A 1 73 ? -1.899 -7.956 -5.458 1.00 88.69 73 LYS A CA 1
ATOM 558 C C . LYS A 1 73 ? -2.102 -8.142 -6.965 1.00 88.69 73 LYS A C 1
ATOM 560 O O . LYS A 1 73 ? -1.118 -8.234 -7.704 1.00 88.69 73 LYS A O 1
ATOM 565 N N . ALA A 1 74 ? -3.352 -8.163 -7.428 1.00 89.94 74 ALA A N 1
ATOM 566 C CA . ALA A 1 74 ? -3.674 -8.221 -8.852 1.00 89.94 74 ALA A CA 1
ATOM 567 C C . ALA A 1 74 ? -3.151 -6.978 -9.594 1.00 89.94 74 ALA A C 1
ATOM 569 O O . ALA A 1 74 ? -2.463 -7.112 -10.609 1.00 89.94 74 ALA A O 1
ATOM 570 N N . SER A 1 75 ? -3.367 -5.784 -9.032 1.00 89.44 75 SER A N 1
ATOM 571 C CA . SER A 1 75 ? -2.841 -4.521 -9.559 1.00 89.44 75 SER A CA 1
ATOM 572 C C . SER A 1 75 ? -1.318 -4.542 -9.658 1.00 89.44 75 SER A C 1
ATOM 574 O O . SER A 1 75 ? -0.769 -4.151 -10.682 1.00 89.44 75 SER A O 1
ATOM 576 N N . GLN A 1 76 ? -0.612 -5.058 -8.647 1.00 88.25 76 GLN A N 1
ATOM 577 C CA . GLN A 1 76 ? 0.850 -5.155 -8.662 1.00 88.25 76 GLN A CA 1
ATOM 578 C C . GLN A 1 76 ? 1.369 -6.148 -9.716 1.00 88.25 76 GLN A C 1
ATOM 580 O O . GLN A 1 76 ? 2.435 -5.939 -10.297 1.00 88.25 76 GLN A O 1
ATOM 585 N N . SER A 1 77 ? 0.655 -7.250 -9.961 1.00 91.56 77 SER A N 1
ATOM 586 C CA . SER A 1 77 ? 1.004 -8.190 -11.035 1.00 91.56 77 SER A CA 1
ATOM 587 C C . SER A 1 77 ? 0.855 -7.532 -12.406 1.00 91.56 77 SER A C 1
ATOM 589 O O . SER A 1 77 ? 1.765 -7.601 -13.232 1.00 91.56 77 SER A O 1
ATOM 591 N N . LEU A 1 78 ? -0.252 -6.827 -12.626 1.00 89.94 78 LEU A N 1
ATOM 592 C CA . LEU A 1 78 ? -0.502 -6.133 -13.881 1.00 89.94 78 LEU A CA 1
ATOM 593 C C . LEU A 1 78 ? 0.456 -4.950 -14.089 1.00 89.94 78 LEU A C 1
ATOM 595 O O . LEU A 1 78 ? 0.943 -4.746 -15.199 1.00 89.94 78 LEU A O 1
ATOM 599 N N . MET A 1 79 ? 0.802 -4.247 -13.006 1.00 90.00 79 MET A N 1
ATOM 600 C CA . MET A 1 79 ? 1.797 -3.175 -13.001 1.00 90.00 79 MET A CA 1
ATOM 601 C C . MET A 1 79 ? 3.200 -3.670 -13.389 1.00 90.00 79 MET A C 1
ATOM 603 O O . MET A 1 79 ? 3.985 -2.911 -13.940 1.00 90.00 79 MET A O 1
ATOM 607 N N . ARG A 1 80 ? 3.532 -4.945 -13.163 1.00 92.62 80 ARG A N 1
ATOM 608 C CA . ARG A 1 80 ? 4.785 -5.518 -13.683 1.00 92.62 80 ARG A CA 1
ATOM 609 C C . ARG A 1 80 ? 4.732 -5.723 -15.194 1.00 92.62 80 ARG A C 1
ATOM 611 O O . ARG A 1 80 ? 5.622 -5.264 -15.898 1.00 92.62 80 ARG A O 1
ATOM 618 N N . ARG A 1 81 ? 3.642 -6.305 -15.700 1.00 91.81 81 ARG A N 1
ATOM 619 C CA . ARG A 1 81 ? 3.462 -6.567 -17.140 1.00 91.81 81 ARG A CA 1
ATOM 620 C C . ARG A 1 81 ? 3.484 -5.293 -17.986 1.00 91.81 81 ARG A C 1
ATOM 622 O O . ARG A 1 81 ? 4.041 -5.276 -19.075 1.00 91.81 81 ARG A O 1
ATOM 629 N N . ILE A 1 82 ? 2.881 -4.213 -17.492 1.00 92.06 82 ILE A N 1
ATOM 630 C CA . ILE A 1 82 ? 2.928 -2.915 -18.179 1.00 92.06 82 ILE A CA 1
ATOM 631 C C . ILE A 1 82 ? 4.344 -2.328 -18.213 1.00 92.06 82 ILE A C 1
ATOM 633 O O . ILE A 1 82 ? 4.696 -1.693 -19.203 1.00 92.06 82 ILE A O 1
ATOM 637 N N . MET A 1 83 ? 5.165 -2.542 -17.179 1.00 90.94 83 MET A N 1
ATOM 638 C CA . MET A 1 83 ? 6.559 -2.084 -17.189 1.00 90.94 83 MET A CA 1
ATOM 639 C C . MET A 1 83 ? 7.382 -2.851 -18.222 1.00 90.94 83 MET A C 1
ATOM 641 O O . MET A 1 83 ? 8.095 -2.225 -18.995 1.00 90.94 83 MET A O 1
ATOM 645 N N . GLU A 1 84 ? 7.186 -4.166 -18.333 1.00 93.19 84 GLU A N 1
ATOM 646 C CA . GLU A 1 84 ? 7.819 -4.979 -19.382 1.00 93.19 84 GLU A CA 1
ATOM 647 C C . GLU A 1 84 ? 7.446 -4.482 -20.792 1.00 93.19 84 GLU A C 1
ATOM 649 O O . GLU A 1 84 ? 8.314 -4.297 -21.642 1.00 93.19 84 GLU A O 1
ATOM 654 N N . GLN A 1 85 ? 6.163 -4.196 -21.046 1.00 90.75 85 GLN A N 1
ATOM 655 C CA . GLN A 1 85 ? 5.715 -3.657 -22.341 1.00 90.75 85 GLN A CA 1
ATOM 656 C C . GLN A 1 85 ? 6.247 -2.245 -22.611 1.00 90.75 85 GLN A C 1
ATOM 658 O O . GLN A 1 85 ? 6.613 -1.910 -23.740 1.00 90.75 85 GLN A O 1
ATOM 663 N N . ARG A 1 86 ? 6.337 -1.415 -21.569 1.00 91.69 86 ARG A N 1
ATOM 664 C CA . ARG A 1 86 ? 6.931 -0.081 -21.662 1.00 91.69 86 ARG A CA 1
ATOM 665 C C . ARG A 1 86 ? 8.411 -0.157 -22.036 1.00 91.69 86 ARG A C 1
ATOM 667 O O . ARG A 1 86 ? 8.847 0.646 -22.861 1.00 91.69 86 ARG A O 1
ATOM 674 N N . ASP A 1 87 ? 9.153 -1.111 -21.481 1.00 94.44 87 ASP A N 1
ATOM 675 C CA . ASP A 1 87 ? 10.565 -1.325 -21.804 1.00 94.44 87 ASP A CA 1
ATOM 676 C C . ASP A 1 87 ? 10.740 -1.766 -23.262 1.00 94.44 87 ASP A C 1
ATOM 678 O O . ASP A 1 87 ? 11.593 -1.226 -23.968 1.00 94.44 87 ASP A O 1
ATOM 682 N N . VAL A 1 88 ? 9.879 -2.666 -23.756 1.00 93.25 88 VAL A N 1
ATOM 683 C CA . VAL A 1 88 ? 9.857 -3.070 -25.175 1.00 93.25 88 VAL A CA 1
ATOM 684 C C . VAL A 1 88 ? 9.631 -1.863 -26.084 1.00 93.25 88 VAL A C 1
ATOM 686 O O . VAL A 1 88 ? 10.396 -1.654 -27.029 1.00 93.25 88 VAL A O 1
ATOM 689 N N . ARG A 1 89 ? 8.626 -1.029 -25.785 1.00 94.06 89 ARG A N 1
ATOM 690 C CA . ARG A 1 89 ? 8.363 0.193 -26.555 1.00 94.06 89 ARG A CA 1
ATOM 691 C C . ARG A 1 89 ? 9.560 1.138 -26.522 1.00 94.06 89 ARG A C 1
ATOM 693 O O . ARG A 1 89 ? 9.962 1.630 -27.570 1.00 94.06 89 ARG A O 1
ATOM 700 N N . MET A 1 90 ? 10.121 1.390 -25.338 1.00 93.94 90 MET A N 1
ATOM 701 C CA . MET A 1 90 ? 11.254 2.302 -25.162 1.00 93.94 90 MET A CA 1
ATOM 702 C C . MET A 1 90 ? 12.471 1.837 -25.967 1.00 93.94 90 MET A C 1
ATOM 704 O O . MET A 1 90 ? 13.115 2.640 -26.648 1.00 93.94 90 MET A O 1
ATOM 708 N N . LYS A 1 91 ? 12.753 0.532 -25.947 1.00 94.50 91 LYS A N 1
ATOM 709 C CA . LYS A 1 91 ? 13.819 -0.075 -26.742 1.00 94.50 91 LYS A CA 1
ATOM 710 C C . LYS A 1 91 ? 13.572 0.106 -28.240 1.00 94.50 91 LYS A C 1
ATOM 712 O O . LYS A 1 91 ? 14.436 0.650 -28.922 1.00 94.50 91 LYS A O 1
ATOM 717 N N . ALA A 1 92 ? 12.379 -0.241 -28.728 1.00 92.00 92 ALA A N 1
ATOM 718 C CA . ALA A 1 92 ? 12.021 -0.100 -30.140 1.00 92.00 92 ALA A CA 1
ATOM 719 C C . ALA A 1 92 ? 12.124 1.355 -30.630 1.00 92.00 92 ALA A C 1
ATOM 721 O O . ALA A 1 92 ? 12.661 1.615 -31.705 1.00 92.00 92 ALA A O 1
ATOM 722 N N . THR A 1 93 ? 11.671 2.324 -29.826 1.00 93.50 93 THR A N 1
ATOM 723 C CA . THR A 1 93 ? 11.812 3.747 -30.170 1.00 93.50 93 THR A CA 1
ATOM 724 C C . THR A 1 93 ? 13.270 4.200 -30.180 1.00 93.50 93 THR A C 1
ATOM 726 O O . THR A 1 93 ? 13.645 5.017 -31.014 1.00 93.50 93 THR A O 1
ATOM 729 N N . THR A 1 94 ? 14.106 3.658 -29.293 1.00 95.38 94 THR A N 1
ATOM 730 C CA . THR A 1 94 ? 15.531 4.013 -29.218 1.00 95.38 94 THR A CA 1
ATOM 731 C C . THR A 1 94 ? 16.301 3.471 -30.423 1.00 95.38 94 THR A C 1
ATOM 733 O O . THR A 1 94 ? 17.068 4.205 -31.040 1.00 95.38 94 THR A O 1
ATOM 736 N N . GLU A 1 95 ? 16.054 2.215 -30.807 1.00 93.06 95 GLU A N 1
ATOM 737 C CA . GLU A 1 95 ? 16.633 1.589 -32.005 1.00 93.06 95 GLU A CA 1
ATOM 738 C C . GLU A 1 95 ? 16.223 2.329 -33.286 1.00 93.06 95 GLU A C 1
ATOM 740 O O . GLU A 1 95 ? 17.067 2.616 -34.136 1.00 93.06 95 GLU A O 1
ATOM 745 N N . LEU A 1 96 ? 14.948 2.717 -33.395 1.00 92.94 96 LEU A N 1
ATOM 746 C CA . LEU A 1 96 ? 14.457 3.511 -34.520 1.00 92.94 96 LEU A CA 1
ATOM 747 C C . LEU A 1 96 ? 15.152 4.877 -34.612 1.00 92.94 96 LEU A C 1
ATOM 749 O O . LEU A 1 96 ? 15.570 5.282 -35.696 1.00 92.94 96 LEU A O 1
ATOM 753 N N . LEU A 1 97 ? 15.304 5.585 -33.489 1.00 93.75 97 LEU A N 1
ATOM 754 C CA . LEU A 1 97 ? 15.989 6.881 -33.466 1.00 93.75 97 LEU A CA 1
ATOM 755 C C . LEU A 1 97 ? 17.469 6.751 -33.845 1.00 93.75 97 LEU A C 1
ATOM 757 O O . LEU A 1 97 ? 17.987 7.602 -34.567 1.00 93.75 97 LEU A O 1
ATOM 761 N N . ALA A 1 98 ? 18.132 5.673 -33.422 1.00 95.12 98 ALA A N 1
ATOM 762 C CA . ALA A 1 98 ? 19.511 5.393 -33.809 1.00 95.12 98 ALA A CA 1
ATOM 763 C C . ALA A 1 98 ? 19.653 5.130 -35.323 1.00 95.12 98 ALA A C 1
ATOM 765 O O . ALA A 1 98 ? 20.624 5.570 -35.937 1.00 95.12 98 ALA A O 1
ATOM 766 N N . ALA A 1 99 ? 18.668 4.473 -35.944 1.00 93.38 99 ALA A N 1
ATOM 767 C CA . ALA A 1 99 ? 18.663 4.130 -37.369 1.00 93.38 99 ALA A CA 1
ATOM 768 C C . ALA A 1 99 ? 17.950 5.159 -38.278 1.00 93.38 99 ALA A C 1
ATOM 770 O O . ALA A 1 99 ? 17.769 4.909 -39.472 1.00 93.38 99 ALA A O 1
ATOM 771 N N . ILE A 1 100 ? 17.571 6.335 -37.760 1.00 94.94 100 ILE A N 1
ATOM 772 C CA . ILE A 1 100 ? 16.655 7.272 -38.439 1.00 94.94 100 ILE A CA 1
ATOM 773 C C . ILE A 1 100 ? 17.116 7.716 -39.836 1.00 9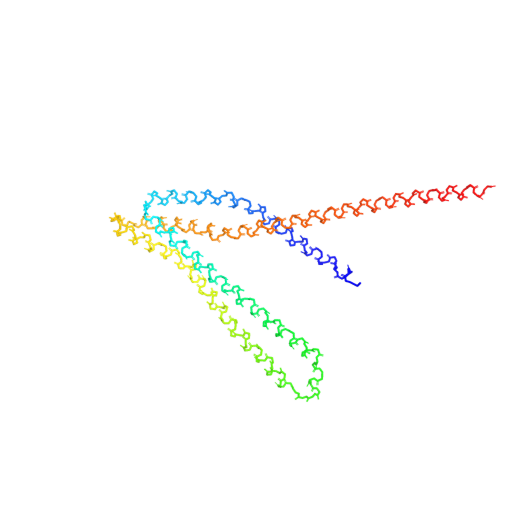4.94 100 ILE A C 1
ATOM 775 O O . ILE A 1 100 ? 16.294 7.891 -40.734 1.00 94.94 100 ILE A O 1
ATOM 779 N N . LYS A 1 101 ? 18.430 7.886 -40.045 1.00 94.94 101 LYS A N 1
ATOM 780 C CA . LYS A 1 101 ? 18.988 8.277 -41.351 1.00 94.94 101 LYS A CA 1
ATOM 781 C C . LYS A 1 101 ? 18.799 7.179 -42.396 1.00 94.94 101 LYS A C 1
ATOM 783 O O . LYS A 1 101 ? 18.429 7.486 -43.521 1.00 94.94 101 LYS A O 1
ATOM 788 N N . VAL A 1 102 ? 19.025 5.922 -42.015 1.00 94.31 102 VAL A N 1
ATOM 789 C CA . VAL A 1 102 ? 18.879 4.764 -42.910 1.00 94.31 102 VAL A CA 1
ATOM 790 C C . VAL A 1 102 ? 17.415 4.582 -43.294 1.00 94.31 102 VAL A C 1
ATOM 792 O O . VAL A 1 102 ? 17.117 4.458 -44.474 1.00 94.31 102 VAL A O 1
ATOM 795 N N . ILE A 1 103 ? 16.506 4.675 -42.319 1.00 93.19 103 ILE A N 1
ATOM 796 C CA . ILE A 1 103 ? 15.058 4.531 -42.538 1.00 93.19 103 ILE A CA 1
ATOM 797 C C . ILE A 1 103 ? 14.533 5.597 -43.511 1.00 93.19 103 ILE A C 1
ATOM 799 O O . ILE A 1 103 ? 13.743 5.293 -44.400 1.00 93.19 103 ILE A O 1
ATOM 803 N N . LYS A 1 104 ? 14.998 6.849 -43.384 1.00 94.12 104 LYS A N 1
ATOM 804 C CA . LYS A 1 104 ? 14.618 7.923 -44.315 1.00 94.12 104 LYS A CA 1
ATOM 805 C C . LYS A 1 104 ? 15.169 7.727 -45.726 1.00 94.12 104 LYS A C 1
ATOM 807 O O . LYS A 1 104 ? 14.511 8.117 -46.680 1.00 94.12 104 LYS A O 1
ATOM 812 N N . LEU A 1 105 ? 16.371 7.168 -45.860 1.00 94.25 105 LEU A N 1
ATOM 813 C CA . LEU A 1 105 ? 16.973 6.891 -47.167 1.00 94.25 105 LEU A CA 1
ATOM 814 C C . LEU A 1 105 ? 16.326 5.685 -47.860 1.00 94.25 105 LEU A C 1
ATOM 816 O O . LEU A 1 105 ? 16.351 5.622 -49.084 1.00 94.25 105 LEU A O 1
ATOM 820 N N . SER A 1 106 ? 15.748 4.750 -47.099 1.00 90.44 106 SER A N 1
ATOM 821 C CA . SER A 1 106 ? 15.053 3.582 -47.645 1.00 90.44 106 SER A CA 1
ATOM 822 C C . SER A 1 106 ? 13.580 3.830 -47.990 1.00 90.44 106 SER A C 1
ATOM 824 O O . SER A 1 106 ? 13.012 3.022 -48.712 1.00 90.44 106 SER A O 1
ATOM 826 N N . GLY A 1 107 ? 12.958 4.911 -47.496 1.00 92.25 107 GLY A N 1
ATOM 827 C CA . GLY A 1 107 ? 11.540 5.224 -47.751 1.00 92.25 107 GLY A CA 1
ATOM 828 C C . GLY A 1 107 ? 10.544 4.283 -47.054 1.00 92.25 107 GLY A C 1
ATOM 829 O O . GLY A 1 107 ? 9.431 4.094 -47.531 1.00 92.25 107 GLY A O 1
ATOM 830 N N . GLU A 1 108 ? 10.957 3.654 -45.946 1.00 91.00 108 GLU A N 1
ATOM 831 C CA . GLU A 1 108 ? 10.194 2.612 -45.229 1.00 91.00 108 GLU A CA 1
ATOM 832 C C . GLU A 1 108 ? 9.554 3.127 -43.920 1.00 91.00 108 GLU A C 1
ATOM 834 O O . GLU A 1 108 ? 9.249 2.366 -42.997 1.00 91.00 108 GLU A O 1
ATOM 839 N N . GLU A 1 109 ? 9.365 4.441 -43.772 1.00 92.56 109 GLU A N 1
ATOM 840 C CA . GLU A 1 109 ? 8.921 5.066 -42.521 1.00 92.56 109 GLU A CA 1
ATOM 841 C C . GLU A 1 109 ? 7.551 4.580 -42.025 1.00 92.56 109 GLU A C 1
ATOM 843 O O . GLU A 1 109 ? 7.329 4.488 -40.814 1.00 92.56 109 GLU A O 1
ATOM 848 N N . LEU A 1 110 ? 6.641 4.245 -42.943 1.00 92.88 110 LEU A N 1
ATOM 849 C CA . LEU A 1 110 ? 5.292 3.789 -42.611 1.00 92.88 110 LEU A CA 1
ATOM 850 C C . LEU A 1 110 ? 5.318 2.405 -41.952 1.00 92.88 110 LEU A C 1
ATOM 852 O O . LEU A 1 110 ? 4.681 2.210 -40.920 1.00 92.88 110 LEU A O 1
ATOM 856 N N . CYS A 1 111 ? 6.141 1.487 -42.465 1.00 90.44 111 CYS A N 1
ATOM 857 C CA . CYS A 1 111 ? 6.307 0.145 -41.904 1.00 90.44 111 CYS A CA 1
ATOM 858 C C . CYS A 1 111 ? 6.816 0.200 -40.452 1.00 90.44 111 CYS A C 1
ATOM 860 O O . CYS A 1 111 ? 6.269 -0.436 -39.544 1.00 90.44 111 CYS A O 1
ATOM 862 N N . PHE A 1 112 ? 7.827 1.033 -40.191 1.00 91.19 112 PHE A N 1
ATOM 863 C CA . PHE A 1 112 ? 8.352 1.227 -38.839 1.00 91.19 112 PHE A CA 1
ATOM 864 C C . PHE A 1 112 ? 7.363 1.929 -37.899 1.00 91.19 112 PHE A C 1
ATOM 866 O O . PHE A 1 112 ? 7.299 1.597 -36.710 1.00 91.19 112 PHE A O 1
ATOM 873 N N . ARG A 1 113 ? 6.590 2.891 -38.414 1.00 92.25 113 ARG A N 1
ATOM 874 C CA . ARG A 1 113 ? 5.522 3.555 -37.660 1.00 92.25 113 ARG A CA 1
ATOM 875 C C . ARG A 1 113 ? 4.469 2.550 -37.208 1.00 92.25 113 ARG A C 1
ATOM 877 O O . ARG A 1 113 ? 4.129 2.543 -36.025 1.00 92.25 113 ARG A O 1
ATOM 884 N N . ASP A 1 114 ? 3.985 1.711 -38.114 1.00 94.62 114 ASP A N 1
ATOM 885 C CA . ASP A 1 114 ? 2.919 0.755 -37.818 1.00 94.62 114 ASP A CA 1
ATOM 886 C C . ASP A 1 114 ? 3.393 -0.291 -36.800 1.00 94.62 114 ASP A C 1
ATOM 888 O O . ASP A 1 114 ? 2.710 -0.539 -35.807 1.00 94.62 114 ASP A O 1
ATOM 892 N N . LYS A 1 115 ? 4.647 -0.751 -36.909 1.00 92.62 115 LYS A N 1
ATOM 893 C CA . LYS A 1 115 ? 5.278 -1.609 -35.893 1.00 92.62 115 LYS A CA 1
ATOM 894 C C . LYS A 1 115 ? 5.278 -0.988 -34.487 1.00 92.62 115 LYS A C 1
ATOM 896 O O . LYS A 1 115 ? 5.039 -1.686 -33.502 1.00 92.62 115 LYS A O 1
ATOM 901 N N . ILE A 1 116 ? 5.552 0.315 -34.356 1.00 93.69 116 ILE A N 1
ATOM 902 C CA . ILE A 1 116 ? 5.494 1.012 -33.056 1.00 93.69 116 ILE A CA 1
ATOM 903 C C . ILE A 1 116 ? 4.047 1.142 -32.566 1.00 93.69 116 ILE A C 1
ATOM 905 O O . ILE A 1 116 ? 3.791 1.017 -31.363 1.00 93.69 116 ILE A O 1
ATOM 909 N N . LEU A 1 117 ? 3.102 1.409 -33.470 1.00 94.81 117 LEU A N 1
ATOM 910 C CA . LEU A 1 117 ? 1.687 1.531 -33.128 1.00 94.81 117 LEU A CA 1
ATOM 911 C C . LEU A 1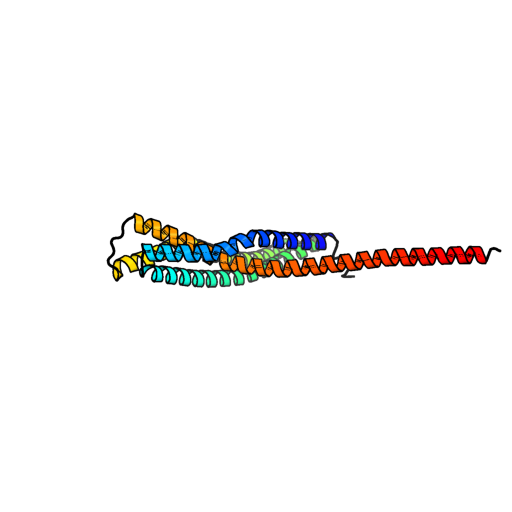 117 ? 1.101 0.206 -32.629 1.00 94.81 117 LEU A C 1
ATOM 913 O O . LEU A 1 117 ? 0.357 0.235 -31.650 1.00 94.81 117 LEU A O 1
ATOM 917 N N . ASP A 1 118 ? 1.503 -0.932 -33.190 1.00 94.50 118 ASP A N 1
ATOM 918 C CA . ASP A 1 118 ? 1.084 -2.260 -32.721 1.00 94.50 118 ASP A CA 1
ATOM 919 C C . ASP A 1 118 ? 1.569 -2.553 -31.292 1.00 94.50 118 ASP A C 1
ATOM 921 O O . ASP A 1 118 ? 0.806 -3.007 -30.428 1.00 94.50 118 ASP A O 1
ATOM 925 N N . ILE A 1 119 ? 2.830 -2.211 -30.994 1.00 91.94 119 ILE A N 1
ATOM 926 C CA . ILE A 1 119 ? 3.378 -2.304 -29.631 1.00 91.94 119 ILE A CA 1
ATOM 927 C C . ILE A 1 119 ? 2.573 -1.400 -28.685 1.00 91.94 119 ILE A C 1
ATOM 929 O O . ILE A 1 119 ? 2.180 -1.815 -27.590 1.00 91.94 119 ILE A O 1
ATOM 933 N N . ARG A 1 120 ? 2.269 -0.170 -29.115 1.00 93.12 120 ARG A N 1
ATOM 934 C CA . ARG A 1 120 ? 1.485 0.791 -28.329 1.00 93.12 120 ARG A CA 1
ATOM 935 C C . ARG A 1 120 ? 0.043 0.331 -28.104 1.00 93.12 120 ARG A C 1
ATOM 937 O O . ARG A 1 120 ? -0.486 0.554 -27.017 1.00 93.12 120 ARG A O 1
ATOM 944 N N . ALA A 1 121 ? -0.598 -0.308 -29.079 1.00 94.81 121 ALA A N 1
ATOM 945 C CA . ALA A 1 121 ? -1.949 -0.847 -28.936 1.00 94.81 121 ALA A CA 1
ATOM 946 C C . ALA A 1 121 ? -1.999 -1.907 -27.825 1.00 94.81 121 ALA A C 1
ATOM 948 O O . ALA A 1 121 ? -2.879 -1.871 -26.961 1.00 94.81 121 ALA A O 1
ATOM 949 N N . THR A 1 122 ? -0.993 -2.783 -27.780 1.00 92.00 122 THR A N 1
ATOM 950 C C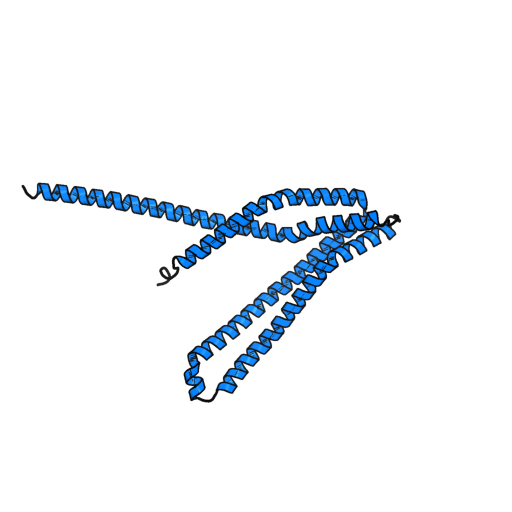A . THR A 1 122 ? -0.847 -3.787 -26.717 1.00 92.00 122 THR A CA 1
ATOM 951 C C . THR A 1 122 ? -0.620 -3.133 -25.347 1.00 92.00 122 THR A C 1
ATOM 953 O O . THR A 1 122 ? -1.278 -3.499 -24.369 1.00 92.00 122 THR A O 1
ATOM 956 N N . GLU A 1 123 ? 0.246 -2.115 -25.266 1.00 92.00 123 GLU A N 1
ATOM 957 C CA . GLU A 1 123 ? 0.474 -1.332 -24.039 1.00 92.00 123 GLU A CA 1
ATOM 958 C C . GLU A 1 123 ? -0.822 -0.671 -23.536 1.00 92.00 123 GLU A C 1
ATOM 960 O O . GLU A 1 123 ? -1.127 -0.732 -22.343 1.00 92.00 123 GLU A O 1
ATOM 965 N N . LEU A 1 124 ? -1.615 -0.079 -24.438 1.00 94.06 124 LEU A N 1
ATOM 966 C CA . LEU A 1 124 ? -2.866 0.609 -24.110 1.00 94.06 124 LEU A CA 1
ATOM 967 C C . LEU A 1 124 ? -3.910 -0.330 -23.498 1.00 94.06 124 LEU A C 1
ATOM 969 O O . LEU A 1 124 ? -4.586 0.054 -22.545 1.00 94.06 124 LEU A O 1
ATOM 973 N N . VAL A 1 125 ? -4.022 -1.571 -23.978 1.00 94.19 125 VAL A N 1
ATOM 974 C CA . VAL A 1 125 ? -4.933 -2.565 -23.383 1.00 94.19 125 VAL A CA 1
ATOM 975 C C . VAL A 1 125 ? -4.520 -2.901 -21.946 1.00 94.19 125 VAL A C 1
ATOM 977 O O . VAL A 1 125 ? -5.373 -3.005 -21.060 1.00 94.19 125 VAL A O 1
ATOM 980 N N . LEU A 1 126 ? -3.217 -3.043 -21.680 1.00 91.12 126 LEU A N 1
ATOM 981 C CA . LEU A 1 126 ? -2.718 -3.269 -20.321 1.00 91.12 126 LEU A CA 1
ATOM 982 C C . LEU A 1 126 ? -2.938 -2.040 -19.430 1.00 91.12 126 LEU A C 1
ATOM 984 O O . LEU A 1 126 ? -3.394 -2.195 -18.297 1.00 91.12 126 LEU A O 1
ATOM 988 N N . LEU A 1 127 ? -2.670 -0.838 -19.946 1.00 92.81 127 LEU A N 1
ATOM 989 C CA . LEU A 1 127 ? -2.942 0.435 -19.272 1.00 92.81 127 LEU A CA 1
ATOM 990 C C . LEU A 1 127 ? -4.407 0.551 -18.849 1.00 92.81 127 LEU A C 1
ATOM 992 O O . LEU A 1 127 ? -4.681 0.867 -17.693 1.00 92.81 127 LEU A O 1
ATOM 996 N N . TRP A 1 128 ? -5.341 0.235 -19.748 1.00 94.38 128 TRP A N 1
ATOM 997 C CA . TRP A 1 128 ? -6.773 0.246 -19.450 1.00 94.38 128 TRP A CA 1
ATOM 998 C C . TRP A 1 128 ? -7.139 -0.698 -18.309 1.00 94.38 128 TRP A C 1
ATOM 1000 O O . TRP A 1 128 ? -7.883 -0.319 -17.405 1.00 94.38 128 TRP A O 1
ATOM 1010 N N . ARG A 1 129 ? -6.580 -1.912 -18.305 1.00 92.38 129 ARG A N 1
ATOM 1011 C CA . ARG A 1 129 ? -6.800 -2.874 -17.217 1.00 92.38 129 ARG A CA 1
ATOM 1012 C C . ARG A 1 129 ? -6.244 -2.361 -15.886 1.00 92.38 129 ARG A C 1
ATOM 1014 O O . ARG A 1 129 ? -6.903 -2.531 -14.865 1.00 92.38 129 ARG A O 1
ATOM 1021 N N . VAL A 1 130 ? -5.071 -1.717 -15.881 1.00 90.75 130 VAL A N 1
ATOM 1022 C CA . VAL A 1 130 ? -4.500 -1.113 -14.662 1.00 90.75 130 VAL A CA 1
ATOM 1023 C C . VAL A 1 130 ? -5.422 -0.017 -14.147 1.00 90.75 130 VAL A C 1
ATOM 1025 O O . VAL A 1 130 ? -5.775 -0.033 -12.972 1.00 90.75 130 VAL A O 1
ATOM 1028 N N . LEU A 1 131 ? -5.861 0.886 -15.027 1.00 91.88 131 LEU A N 1
ATOM 1029 C CA . LEU A 1 131 ? -6.747 1.986 -14.664 1.00 91.88 131 LEU A CA 1
ATOM 1030 C C . LEU A 1 131 ? -8.067 1.476 -14.073 1.00 91.88 131 LEU A C 1
ATOM 1032 O O . LEU A 1 131 ? -8.509 1.985 -13.044 1.00 91.88 131 LEU A O 1
ATOM 1036 N N . LEU A 1 132 ? -8.656 0.436 -14.672 1.00 93.62 132 LEU A N 1
ATOM 1037 C CA . LEU A 1 132 ? -9.880 -0.188 -14.172 1.00 93.62 132 LEU A CA 1
ATOM 1038 C C . LEU A 1 132 ? -9.682 -0.787 -12.772 1.00 93.62 132 LEU A C 1
ATOM 1040 O O . LEU A 1 132 ? -10.486 -0.536 -11.877 1.00 93.62 132 LEU A O 1
ATOM 1044 N N . LEU A 1 133 ? -8.599 -1.539 -12.553 1.00 90.81 133 LEU A N 1
ATOM 1045 C CA . LEU A 1 133 ? -8.288 -2.112 -11.239 1.00 90.81 133 LEU A CA 1
ATOM 1046 C C . LEU A 1 133 ? -8.034 -1.025 -10.185 1.00 90.81 133 LEU A C 1
ATOM 1048 O O . LEU A 1 133 ? -8.490 -1.150 -9.048 1.00 90.81 133 LEU A O 1
ATOM 1052 N N . THR A 1 134 ? -7.340 0.053 -10.551 1.00 89.44 134 THR A N 1
ATOM 1053 C CA . THR A 1 134 ? -7.119 1.205 -9.670 1.00 89.44 134 THR A CA 1
ATOM 1054 C C . THR A 1 134 ? -8.435 1.901 -9.326 1.00 89.44 134 THR A C 1
ATOM 1056 O O . THR A 1 134 ? -8.663 2.207 -8.158 1.00 89.44 134 THR A O 1
ATOM 1059 N N . ALA A 1 135 ? -9.330 2.096 -10.297 1.00 93.00 135 ALA A N 1
ATOM 1060 C CA . ALA A 1 135 ? -10.646 2.684 -10.062 1.00 93.00 135 ALA A CA 1
ATOM 1061 C C . ALA A 1 135 ? -11.496 1.820 -9.116 1.00 93.00 135 ALA A C 1
ATOM 1063 O O . ALA A 1 135 ? -12.072 2.347 -8.167 1.00 93.00 135 ALA A O 1
ATOM 1064 N N . ILE A 1 136 ? -11.509 0.495 -9.313 1.00 91.38 136 ILE A N 1
ATOM 1065 C CA . ILE A 1 136 ? -12.194 -0.454 -8.420 1.00 91.38 136 ILE A CA 1
ATOM 1066 C C . ILE A 1 136 ? -11.619 -0.377 -7.002 1.00 91.38 136 ILE A C 1
ATOM 1068 O O . ILE A 1 136 ? -12.373 -0.342 -6.032 1.00 91.38 136 ILE A O 1
ATOM 1072 N N . ASN A 1 137 ? -10.293 -0.320 -6.865 1.00 88.62 137 ASN A N 1
ATOM 1073 C CA . ASN A 1 137 ? -9.650 -0.203 -5.560 1.00 88.62 137 ASN A CA 1
ATOM 1074 C C . ASN A 1 137 ? -10.044 1.096 -4.840 1.00 88.62 137 ASN A C 1
ATOM 1076 O O . ASN A 1 137 ? -10.441 1.055 -3.678 1.00 88.62 137 ASN A O 1
ATOM 1080 N N . ILE A 1 138 ? -9.994 2.233 -5.539 1.00 90.12 138 ILE A N 1
ATOM 1081 C CA . ILE A 1 138 ? -10.411 3.528 -4.992 1.00 90.12 138 ILE A CA 1
ATOM 1082 C C . ILE A 1 138 ? -11.884 3.461 -4.580 1.00 90.12 138 ILE A C 1
ATOM 1084 O O . ILE A 1 138 ? -12.216 3.789 -3.445 1.00 90.12 138 ILE A O 1
ATOM 1088 N N . PHE A 1 139 ? -12.759 2.966 -5.455 1.00 91.50 139 PHE A N 1
ATOM 1089 C CA . PHE A 1 139 ? -14.184 2.819 -5.167 1.00 91.50 139 PHE A CA 1
ATOM 1090 C C . PHE A 1 139 ? -14.441 1.981 -3.904 1.00 91.50 139 PHE A C 1
ATOM 1092 O O . PHE A 1 139 ? -15.172 2.423 -3.019 1.00 91.50 139 PHE A O 1
ATOM 1099 N N . LEU A 1 140 ? -13.782 0.825 -3.764 1.00 89.06 140 LEU A N 1
ATOM 1100 C CA . LEU A 1 140 ? -13.874 -0.018 -2.567 1.00 89.06 140 LEU A CA 1
ATOM 1101 C C . LEU A 1 140 ? -13.414 0.711 -1.300 1.00 89.06 140 LEU A C 1
ATOM 1103 O O . LEU A 1 140 ? -14.025 0.543 -0.246 1.00 89.06 140 LEU A O 1
ATOM 1107 N N . LEU A 1 141 ? -12.369 1.537 -1.384 1.00 85.38 141 LEU A N 1
ATOM 1108 C CA . LEU A 1 141 ? -11.864 2.307 -0.244 1.00 85.38 141 LEU A CA 1
ATOM 1109 C C . LEU A 1 141 ? -12.845 3.389 0.224 1.00 85.38 141 LEU A C 1
ATOM 1111 O O . LEU A 1 141 ? -12.994 3.579 1.432 1.00 85.38 141 LEU A O 1
ATOM 1115 N N . TRP A 1 142 ? -13.521 4.075 -0.701 1.00 87.75 142 TRP A N 1
ATOM 1116 C CA . TRP A 1 142 ? -14.540 5.079 -0.366 1.00 87.75 142 TRP A CA 1
ATOM 1117 C C . TRP A 1 142 ? -15.853 4.446 0.101 1.00 87.75 142 TRP A C 1
ATOM 1119 O O . TRP A 1 142 ? -16.531 5.000 0.966 1.00 87.75 142 TRP A O 1
ATOM 1129 N N . LEU A 1 143 ? -16.190 3.267 -0.425 1.00 89.50 143 LEU A N 1
ATOM 1130 C CA . LEU A 1 143 ? -17.395 2.528 -0.059 1.00 89.50 143 LEU A CA 1
ATOM 1131 C C . LEU A 1 143 ? -17.251 1.767 1.273 1.00 89.50 143 LEU A C 1
ATOM 1133 O O . LEU A 1 143 ? -18.246 1.518 1.955 1.00 89.50 143 LEU A O 1
ATOM 1137 N N . ALA A 1 144 ? -16.023 1.426 1.674 1.00 88.12 144 ALA A N 1
ATOM 1138 C CA . ALA A 1 144 ? -15.712 0.676 2.891 1.00 88.12 144 ALA A CA 1
ATOM 1139 C C . ALA A 1 144 ? -16.410 1.181 4.173 1.00 88.12 144 ALA A C 1
ATOM 1141 O O . ALA A 1 144 ? -17.062 0.369 4.831 1.00 88.12 144 ALA A O 1
ATOM 1142 N N . PRO A 1 145 ? -16.321 2.468 4.573 1.00 86.56 145 PRO A N 1
ATOM 1143 C CA . PRO A 1 145 ? -16.988 2.942 5.787 1.00 86.56 145 PRO A CA 1
ATOM 1144 C C . PRO A 1 145 ? -18.509 2.777 5.711 1.00 86.56 145 PRO A C 1
ATOM 1146 O O . PRO A 1 145 ? -19.121 2.385 6.697 1.00 86.56 145 PRO A O 1
ATOM 1149 N N . THR A 1 146 ? -19.107 2.998 4.540 1.00 88.81 146 THR A N 1
ATOM 1150 C CA . THR A 1 146 ? -20.550 2.842 4.327 1.00 88.81 146 THR A CA 1
ATOM 1151 C C . THR A 1 146 ? -20.979 1.384 4.465 1.00 88.81 146 THR A C 1
ATOM 1153 O O . THR A 1 146 ? -21.930 1.100 5.186 1.00 88.81 146 THR A O 1
ATOM 1156 N N . LEU A 1 147 ? -20.255 0.447 3.843 1.00 90.75 147 LEU A N 1
ATOM 1157 C CA . LEU A 1 147 ? -20.538 -0.989 3.965 1.00 90.75 147 LEU A CA 1
ATOM 1158 C C . LEU A 1 147 ? -20.424 -1.473 5.411 1.00 90.75 147 LEU A C 1
ATOM 1160 O O . LEU A 1 147 ? -21.304 -2.179 5.893 1.00 90.75 147 LEU A O 1
ATOM 1164 N N . VAL A 1 148 ? -19.376 -1.051 6.122 1.00 90.62 148 VAL A N 1
ATOM 1165 C CA . VAL A 1 148 ? -19.191 -1.399 7.538 1.00 90.62 148 VAL A CA 1
ATOM 1166 C C . VAL A 1 148 ? -20.347 -0.868 8.381 1.00 90.62 148 VAL A C 1
ATOM 1168 O O . VAL A 1 148 ? -20.904 -1.615 9.182 1.00 90.62 148 VAL A O 1
ATOM 1171 N N . SER A 1 149 ? -20.754 0.386 8.173 1.00 88.12 149 SER A N 1
ATOM 1172 C CA . SER A 1 149 ? -21.906 0.968 8.862 1.00 88.12 149 SER A CA 1
ATOM 1173 C C . SER A 1 149 ? -23.197 0.199 8.586 1.00 88.12 149 SER A C 1
ATOM 1175 O O . SER A 1 149 ? -23.915 -0.118 9.530 1.00 88.12 149 SER A O 1
ATOM 1177 N N . VAL A 1 150 ? -23.465 -0.171 7.330 1.00 90.50 150 VAL A N 1
ATOM 1178 C CA . VAL A 1 150 ? -24.639 -0.982 6.968 1.00 90.50 150 VAL A CA 1
ATOM 1179 C C . VAL A 1 150 ? -24.620 -2.327 7.696 1.00 90.50 150 VAL A C 1
ATOM 1181 O O . VAL A 1 150 ? -25.620 -2.689 8.309 1.00 90.50 150 VAL A O 1
ATOM 1184 N N . CYS A 1 151 ? -23.489 -3.040 7.707 1.00 91.00 151 CYS A N 1
ATOM 1185 C CA . CYS A 1 151 ? -23.368 -4.319 8.412 1.00 91.00 151 CYS A CA 1
ATOM 1186 C C . CYS A 1 151 ? -23.614 -4.184 9.922 1.00 91.00 151 CYS A C 1
ATOM 1188 O O . CYS A 1 151 ? -24.325 -4.999 10.511 1.00 91.00 151 CYS A O 1
ATOM 1190 N N . VAL A 1 152 ? -23.044 -3.156 10.554 1.00 90.12 152 VAL A N 1
ATOM 1191 C CA . VAL A 1 152 ? -23.172 -2.936 12.002 1.00 90.12 152 VAL A CA 1
ATOM 1192 C C . VAL A 1 152 ? -24.595 -2.557 12.378 1.00 90.12 152 VAL A C 1
ATOM 1194 O O . VAL A 1 152 ? -25.139 -3.129 13.315 1.00 90.12 152 VAL A O 1
ATOM 1197 N N . PHE A 1 153 ? -25.213 -1.625 11.655 1.00 88.06 153 PHE A N 1
ATOM 1198 C CA . PHE A 1 153 ? -26.570 -1.170 11.949 1.00 88.06 153 PHE A CA 1
ATOM 1199 C C . PHE A 1 153 ? -27.623 -2.225 11.629 1.00 88.06 153 PHE A C 1
ATOM 1201 O O . PHE A 1 153 ? -28.577 -2.367 12.392 1.00 88.06 153 PHE A O 1
ATOM 1208 N N . ALA A 1 154 ? -27.422 -3.019 10.574 1.00 89.56 154 ALA A N 1
ATOM 1209 C CA . ALA A 1 154 ? -28.258 -4.184 10.308 1.00 89.56 154 ALA A CA 1
ATOM 1210 C C . ALA A 1 154 ? -28.186 -5.185 11.471 1.00 89.56 154 ALA A C 1
ATOM 1212 O O . ALA A 1 154 ? -29.220 -5.621 11.969 1.00 89.56 154 ALA A O 1
ATOM 1213 N N . CYS A 1 155 ? -26.981 -5.494 11.963 1.00 88.06 155 CYS A N 1
ATOM 1214 C CA . CYS A 1 155 ? -26.803 -6.384 13.111 1.00 88.06 155 CYS A CA 1
ATOM 1215 C C . CYS A 1 155 ? -27.409 -5.792 14.398 1.00 88.06 155 CYS A C 1
ATOM 1217 O O . CYS A 1 155 ? -28.138 -6.477 15.111 1.00 88.06 155 CYS A O 1
ATOM 1219 N N . PHE A 1 156 ? -27.191 -4.501 14.654 1.00 86.06 156 PHE A N 1
ATOM 1220 C CA . PHE A 1 156 ? -27.719 -3.793 15.823 1.00 86.06 156 PHE A CA 1
ATOM 1221 C C . PHE A 1 156 ? -29.252 -3.775 15.852 1.00 86.06 156 PHE A C 1
ATOM 1223 O O . PHE A 1 156 ? -29.862 -4.089 16.874 1.00 86.06 156 PHE A O 1
ATOM 1230 N N . SER A 1 157 ? -29.882 -3.472 14.715 1.00 86.19 157 SER A N 1
ATOM 1231 C CA . SER A 1 157 ? -31.340 -3.446 14.594 1.00 86.19 157 SER A CA 1
ATOM 1232 C C . SER A 1 157 ? -31.954 -4.844 14.722 1.00 86.19 157 SER A C 1
ATOM 1234 O O . SER A 1 157 ? -32.920 -5.026 15.459 1.00 86.19 157 SER A O 1
ATOM 1236 N N . LEU A 1 158 ? -31.378 -5.848 14.048 1.00 85.31 158 LEU A N 1
ATOM 1237 C CA . LEU A 1 158 ? -31.956 -7.194 13.978 1.00 85.31 158 LEU A CA 1
ATOM 1238 C C . LEU A 1 158 ? -31.702 -8.030 15.238 1.00 85.31 158 LEU A C 1
ATOM 1240 O O . LEU A 1 158 ? -32.598 -8.741 15.689 1.00 85.31 158 LEU A O 1
ATOM 1244 N N . VAL A 1 159 ? -30.492 -7.967 15.800 1.00 82.62 159 VAL A N 1
ATOM 1245 C CA . VAL A 1 159 ? -30.076 -8.829 16.919 1.00 82.62 159 VAL A CA 1
ATOM 1246 C C . VAL A 1 159 ? -30.409 -8.190 18.260 1.00 82.62 159 VAL A C 1
ATOM 1248 O O . VAL A 1 159 ? -30.954 -8.852 19.138 1.00 82.62 159 VAL A O 1
ATOM 1251 N N . GLN A 1 160 ? -30.093 -6.904 18.428 1.00 78.44 160 GLN A N 1
ATOM 1252 C CA . GLN A 1 160 ? -30.232 -6.220 19.717 1.00 78.44 160 GLN A CA 1
ATOM 1253 C C . GLN A 1 160 ? -31.550 -5.456 19.860 1.00 78.44 160 GLN A C 1
ATOM 1255 O O . GLN A 1 160 ? -31.866 -5.027 20.966 1.00 78.44 160 GLN A O 1
ATOM 1260 N N . ARG A 1 161 ? -32.323 -5.295 18.771 1.00 76.25 161 ARG A N 1
ATOM 1261 C CA . ARG A 1 161 ? -33.567 -4.499 18.733 1.00 76.25 161 ARG A CA 1
ATOM 1262 C C . ARG A 1 161 ? -33.406 -3.103 19.349 1.00 76.25 161 ARG A C 1
ATOM 1264 O O . ARG A 1 161 ? -34.346 -2.558 19.918 1.00 76.25 161 ARG A O 1
ATOM 1271 N N . GLY A 1 162 ? -32.200 -2.544 19.263 1.00 72.81 162 GLY A N 1
ATOM 1272 C CA . GLY A 1 162 ? -31.897 -1.229 19.809 1.00 72.81 162 GLY A CA 1
ATOM 1273 C C . GLY A 1 162 ? -32.487 -0.120 18.944 1.00 72.81 162 GLY A C 1
ATOM 1274 O O . GLY A 1 162 ? -32.601 -0.261 17.725 1.00 72.81 162 GLY A O 1
ATOM 1275 N N . GLU A 1 163 ? -32.829 1.008 19.562 1.00 77.81 163 GLU A N 1
ATOM 1276 C CA . GLU A 1 163 ? -33.266 2.193 18.828 1.00 77.81 163 GLU A CA 1
ATOM 1277 C C . GLU A 1 163 ? -32.077 2.857 18.119 1.00 77.81 163 GLU A C 1
ATOM 1279 O O . GLU A 1 163 ? -31.065 3.213 18.733 1.00 77.81 163 GLU A O 1
ATOM 1284 N N . LEU A 1 164 ? -32.186 3.031 16.800 1.00 80.75 164 LEU A N 1
ATOM 1285 C CA . LEU A 1 164 ? -31.180 3.741 16.014 1.00 80.75 164 LEU A CA 1
ATOM 1286 C C . LEU A 1 164 ? -31.417 5.248 16.101 1.00 80.75 164 LEU A C 1
ATOM 1288 O O . LEU A 1 164 ? -32.074 5.846 15.252 1.00 80.75 164 LEU A O 1
ATOM 1292 N N . THR A 1 165 ? -30.855 5.878 17.128 1.00 86.75 165 THR A N 1
ATOM 1293 C CA . THR A 1 165 ? -30.784 7.340 17.206 1.00 86.75 165 THR A CA 1
ATOM 1294 C C . THR A 1 165 ? -29.711 7.882 16.255 1.00 86.75 165 THR A C 1
ATOM 1296 O O . THR A 1 165 ? -28.659 7.274 16.065 1.00 86.75 165 THR A O 1
ATOM 1299 N N . ALA A 1 166 ? -29.914 9.081 15.703 1.00 87.69 166 ALA A N 1
ATOM 1300 C CA . ALA A 1 166 ? -28.913 9.745 14.862 1.00 87.69 166 ALA A CA 1
ATOM 1301 C C . ALA A 1 166 ? -27.529 9.826 15.541 1.00 87.69 166 ALA A C 1
ATOM 1303 O O . ALA A 1 166 ? -26.508 9.551 14.913 1.00 87.69 166 ALA A O 1
ATOM 1304 N N . THR A 1 167 ? -27.493 10.121 16.844 1.00 88.69 167 THR A N 1
ATOM 1305 C CA . THR A 1 167 ? -26.257 10.184 17.636 1.00 88.69 167 THR A CA 1
ATOM 1306 C C . THR A 1 167 ? -25.484 8.867 17.605 1.00 88.69 167 THR A C 1
ATOM 1308 O O . THR A 1 167 ? -24.284 8.869 17.349 1.00 88.69 167 THR A O 1
ATOM 1311 N N . THR A 1 168 ? -26.153 7.726 17.803 1.00 84.88 168 THR A N 1
ATOM 1312 C CA . THR A 1 168 ? -25.472 6.423 17.823 1.00 84.88 168 THR A CA 1
ATOM 1313 C C . THR A 1 168 ? -24.918 6.081 16.447 1.00 84.88 168 THR A C 1
ATOM 1315 O O . THR A 1 168 ? -23.791 5.594 16.346 1.00 84.88 168 THR A O 1
ATOM 1318 N N . VAL A 1 169 ? -25.656 6.414 15.388 1.00 88.31 169 VAL A N 1
ATOM 1319 C CA . VAL A 1 169 ? -25.235 6.215 14.000 1.00 88.31 169 VAL A CA 1
ATOM 1320 C C . VAL A 1 169 ? -23.991 7.042 13.672 1.00 88.31 169 VAL A C 1
ATOM 1322 O O . VAL A 1 169 ? -22.960 6.478 13.298 1.00 88.31 169 VAL A O 1
ATOM 1325 N N . PHE A 1 170 ? -24.046 8.364 13.850 1.00 89.50 170 PHE A N 1
ATOM 1326 C CA . PHE A 1 170 ? -22.940 9.251 13.482 1.00 89.50 170 PHE A CA 1
ATOM 1327 C C . PHE A 1 170 ? -21.679 8.985 14.310 1.00 89.50 170 PHE A C 1
ATOM 1329 O O . PHE A 1 170 ? -20.587 8.891 13.741 1.00 89.50 170 PHE A O 1
ATOM 1336 N N . THR A 1 171 ? -21.816 8.782 15.624 1.00 90.06 171 THR A N 1
ATOM 1337 C CA . THR A 1 171 ? -20.678 8.474 16.500 1.00 90.06 171 THR A CA 1
ATOM 1338 C C . THR A 1 171 ? -20.033 7.137 16.131 1.00 90.06 171 THR A C 1
ATOM 1340 O O . THR A 1 171 ? -18.808 7.054 16.040 1.00 90.06 171 THR A O 1
ATOM 1343 N N . SER A 1 172 ? -20.826 6.102 15.837 1.00 88.25 172 SER A N 1
ATOM 1344 C CA . SER A 1 172 ? -20.291 4.789 15.446 1.00 88.25 172 SER A CA 1
ATOM 1345 C C . SER A 1 172 ? -19.566 4.843 14.103 1.00 88.25 172 SER A C 1
ATOM 1347 O O . SER A 1 172 ? -18.465 4.312 13.980 1.00 88.25 172 SER A O 1
ATOM 1349 N N . VAL A 1 173 ? -20.137 5.525 13.101 1.00 89.69 173 VAL A N 1
ATOM 1350 C CA . VAL A 1 173 ? -19.487 5.719 11.791 1.00 89.69 173 VAL A CA 1
ATOM 1351 C C . VAL A 1 173 ? -18.135 6.417 11.959 1.00 89.69 173 VAL A C 1
ATOM 1353 O O . VAL A 1 173 ? -17.144 5.984 11.368 1.00 89.69 173 VAL A O 1
ATOM 1356 N N . ALA A 1 174 ? -18.073 7.472 12.778 1.00 90.62 174 ALA A N 1
ATOM 1357 C CA . ALA A 1 174 ? -16.833 8.192 13.053 1.00 90.62 174 ALA A CA 1
ATOM 1358 C C . ALA A 1 174 ? -15.786 7.293 13.731 1.00 90.62 174 ALA A C 1
ATOM 1360 O O . ALA A 1 174 ? -14.641 7.241 13.283 1.00 90.62 174 ALA A O 1
ATOM 1361 N N . LEU A 1 175 ? -16.184 6.522 14.746 1.00 89.94 175 LEU A N 1
ATOM 1362 C CA . LEU A 1 175 ? -15.295 5.588 15.441 1.00 89.94 175 LEU A CA 1
ATOM 1363 C C . LEU A 1 175 ? -14.762 4.480 14.520 1.00 89.94 175 LEU A C 1
ATOM 1365 O O . LEU A 1 175 ? -13.575 4.163 14.564 1.00 89.94 175 LEU A O 1
ATOM 1369 N N . PHE A 1 176 ? -15.592 3.919 13.634 1.00 88.62 176 PHE A N 1
ATOM 1370 C CA . PHE A 1 176 ? -15.113 2.941 12.652 1.00 88.62 176 PHE A CA 1
ATOM 1371 C C . PHE A 1 176 ? -14.134 3.553 11.649 1.00 88.62 176 PHE A C 1
ATOM 1373 O O . PHE A 1 176 ? -13.153 2.901 11.299 1.00 88.62 176 PHE A O 1
ATOM 1380 N N . ARG A 1 177 ? -14.348 4.800 11.207 1.00 88.06 177 ARG A N 1
ATOM 1381 C CA . ARG A 1 177 ? -13.384 5.509 10.346 1.00 88.06 177 ARG A CA 1
ATOM 1382 C C . ARG A 1 177 ? -12.037 5.694 11.051 1.00 88.06 177 ARG A C 1
ATOM 1384 O O . ARG A 1 177 ? -11.009 5.377 10.456 1.00 88.06 177 ARG A O 1
ATOM 1391 N N . LEU A 1 178 ? -12.058 6.097 12.324 1.00 88.81 178 LEU A N 1
ATOM 1392 C CA . LEU A 1 178 ? -10.858 6.220 13.163 1.00 88.81 178 LEU A CA 1
ATOM 1393 C C . LEU A 1 178 ? -10.127 4.887 13.368 1.00 88.81 178 LEU A C 1
ATOM 1395 O O . LEU A 1 178 ? -8.911 4.893 13.545 1.00 88.81 178 LEU A O 1
ATOM 1399 N N . LEU A 1 179 ? -10.837 3.754 13.329 1.00 87.12 179 LEU A N 1
ATOM 1400 C CA . LEU A 1 179 ? -10.248 2.414 13.422 1.00 87.12 179 LEU A CA 1
ATOM 1401 C C . LEU A 1 179 ? -9.717 1.896 12.071 1.00 87.12 179 LEU A C 1
ATOM 1403 O O . LEU A 1 179 ? -8.718 1.182 12.025 1.00 87.12 179 LEU A O 1
ATOM 1407 N N . GLN A 1 180 ? -10.360 2.244 10.955 1.00 84.75 180 GLN A N 1
ATOM 1408 C CA . GLN A 1 180 ? -9.956 1.789 9.619 1.00 84.75 180 GLN A CA 1
ATOM 1409 C C . GLN A 1 180 ? -8.625 2.390 9.155 1.00 84.75 180 GLN A C 1
ATOM 1411 O O . GLN A 1 180 ? -7.831 1.708 8.507 1.00 84.75 180 GLN A O 1
ATOM 1416 N N . GLU A 1 181 ? -8.385 3.663 9.455 1.00 83.56 181 GLU A N 1
ATOM 1417 C CA . GLU A 1 181 ? -7.166 4.373 9.065 1.00 83.56 181 GLU A CA 1
ATOM 1418 C C . GLU A 1 181 ? -5.866 3.738 9.609 1.00 83.56 181 GLU A C 1
ATOM 1420 O O . GLU A 1 181 ? -4.968 3.451 8.803 1.00 83.56 181 GLU A O 1
ATOM 1425 N N . PRO A 1 182 ? -5.742 3.420 10.914 1.00 84.88 182 PRO A N 1
ATOM 1426 C CA . PRO A 1 182 ? -4.560 2.743 11.439 1.00 84.88 182 PRO A CA 1
ATOM 1427 C C . PRO A 1 182 ? -4.405 1.328 10.866 1.00 84.88 182 PRO A C 1
ATOM 1429 O O . PRO A 1 182 ? -3.292 0.924 10.540 1.00 84.88 182 PRO A O 1
ATOM 1432 N N . LEU A 1 183 ? -5.500 0.589 10.643 1.00 83.81 183 LEU A N 1
ATOM 1433 C CA . LEU A 1 183 ? -5.443 -0.745 10.025 1.00 83.81 183 LEU A CA 1
ATOM 1434 C C . LEU A 1 183 ? -4.931 -0.702 8.577 1.00 83.81 183 LEU A C 1
ATOM 1436 O O . LEU A 1 183 ? -4.191 -1.588 8.152 1.00 83.81 183 LEU A O 1
ATOM 1440 N N . ARG A 1 184 ? -5.294 0.340 7.821 1.00 82.81 184 ARG A N 1
ATOM 1441 C CA . ARG A 1 184 ? -4.859 0.529 6.429 1.00 82.81 184 ARG A CA 1
ATOM 1442 C C . ARG A 1 184 ? -3.406 0.985 6.320 1.00 82.81 184 ARG A C 1
ATOM 1444 O O . ARG A 1 184 ? -2.716 0.598 5.381 1.00 82.81 184 ARG A O 1
ATOM 1451 N N . SER A 1 185 ? -2.948 1.815 7.250 1.00 83.00 185 SER A N 1
ATOM 1452 C CA . SER A 1 185 ? -1.577 2.340 7.271 1.00 83.00 185 SER A CA 1
ATOM 1453 C C . SER A 1 185 ? -0.566 1.362 7.884 1.00 83.00 185 SER A C 1
ATOM 1455 O O . SER A 1 185 ? 0.628 1.468 7.598 1.00 83.00 185 SER A O 1
ATOM 1457 N N . LEU A 1 186 ? -1.031 0.353 8.632 1.00 83.69 186 LEU A N 1
ATOM 1458 C CA . LEU A 1 186 ? -0.215 -0.676 9.292 1.00 83.69 186 LEU A CA 1
ATOM 1459 C C . LEU A 1 186 ? 0.835 -1.327 8.365 1.00 83.69 186 LEU A C 1
ATOM 1461 O O . LEU A 1 186 ? 2.020 -1.311 8.713 1.00 83.69 186 LEU A O 1
ATOM 1465 N N . PRO A 1 187 ? 0.493 -1.823 7.155 1.00 83.25 187 PRO A N 1
ATOM 1466 C CA . PRO A 1 187 ? 1.488 -2.404 6.247 1.00 83.25 187 PRO A CA 1
ATOM 1467 C C . PRO A 1 187 ? 2.533 -1.382 5.773 1.00 83.25 187 PRO A C 1
ATOM 1469 O O . PRO A 1 187 ? 3.698 -1.723 5.547 1.00 83.25 187 PRO A O 1
ATOM 1472 N N . GLY A 1 188 ? 2.121 -0.118 5.636 1.00 83.06 188 GLY A N 1
ATOM 1473 C CA . GLY A 1 188 ? 2.994 0.995 5.284 1.00 83.06 188 GLY A CA 1
ATOM 1474 C C . GLY A 1 188 ? 4.019 1.279 6.378 1.00 83.06 188 GLY A C 1
ATOM 1475 O O . GLY A 1 188 ? 5.195 1.455 6.065 1.00 83.06 188 GLY A O 1
ATOM 1476 N N . PHE A 1 189 ? 3.611 1.252 7.648 1.00 82.88 189 PHE A N 1
ATOM 1477 C CA . PHE A 1 189 ? 4.530 1.401 8.778 1.00 82.88 189 PHE A CA 1
ATOM 1478 C C . PHE A 1 189 ? 5.537 0.251 8.857 1.00 82.88 189 PHE A C 1
ATOM 1480 O O . PHE A 1 189 ? 6.735 0.505 8.977 1.00 82.88 189 PHE A O 1
ATOM 1487 N N . ILE A 1 190 ? 5.090 -0.998 8.679 1.00 83.31 190 ILE A N 1
ATOM 1488 C CA . ILE A 1 190 ? 5.992 -2.164 8.626 1.00 83.31 190 ILE A CA 1
ATOM 1489 C C . ILE A 1 190 ? 7.025 -1.988 7.506 1.00 83.31 190 ILE A C 1
ATOM 1491 O O . ILE A 1 190 ? 8.227 -2.157 7.720 1.00 83.31 190 ILE A O 1
ATOM 1495 N N . SER A 1 191 ? 6.571 -1.604 6.311 1.00 85.94 191 SER A N 1
ATOM 1496 C CA . SER A 1 191 ? 7.453 -1.389 5.160 1.00 85.94 191 SER A CA 1
ATOM 1497 C C . SER A 1 191 ? 8.465 -0.269 5.419 1.00 85.94 191 SER A C 1
ATOM 1499 O O . SER A 1 191 ? 9.642 -0.416 5.089 1.00 85.94 191 SER A O 1
ATOM 1501 N N . GLN A 1 192 ? 8.033 0.829 6.047 1.00 83.50 192 GLN A N 1
ATOM 1502 C CA . GLN A 1 192 ? 8.910 1.934 6.433 1.00 83.50 192 GLN A CA 1
ATOM 1503 C C . GLN A 1 192 ? 9.984 1.482 7.424 1.00 83.50 192 GLN A C 1
ATOM 1505 O O . GLN A 1 192 ? 11.158 1.733 7.170 1.00 83.50 192 GLN A O 1
ATOM 1510 N N . MET A 1 193 ? 9.631 0.726 8.468 1.00 83.19 193 MET A N 1
ATOM 1511 C CA . MET A 1 193 ? 10.609 0.181 9.420 1.00 83.19 193 MET A CA 1
ATOM 1512 C C . MET A 1 193 ? 11.653 -0.716 8.749 1.00 83.19 193 MET A C 1
ATOM 1514 O O . MET A 1 193 ? 12.850 -0.606 9.028 1.00 83.19 193 MET A O 1
ATOM 1518 N N . VAL A 1 194 ? 11.217 -1.608 7.854 1.00 86.94 194 VAL A N 1
ATOM 1519 C CA . VAL A 1 194 ? 12.127 -2.493 7.112 1.00 86.94 194 VAL A CA 1
ATOM 1520 C C . VAL A 1 194 ? 13.082 -1.663 6.255 1.00 86.94 194 VAL A C 1
ATOM 1522 O O . VAL A 1 194 ? 14.295 -1.885 6.290 1.00 86.94 194 VAL A O 1
ATOM 1525 N N . MET A 1 195 ? 12.565 -0.667 5.530 1.00 84.62 195 MET A N 1
ATOM 1526 C CA . MET A 1 195 ? 13.388 0.236 4.723 1.00 84.62 195 MET A CA 1
ATOM 1527 C C . MET A 1 195 ? 14.366 1.054 5.574 1.00 84.62 195 MET A C 1
ATOM 1529 O O . MET A 1 195 ? 15.524 1.192 5.175 1.00 84.62 195 MET A O 1
ATOM 1533 N N . ALA A 1 196 ? 13.940 1.529 6.746 1.00 85.31 196 ALA A N 1
ATOM 1534 C CA . ALA A 1 196 ? 14.772 2.243 7.711 1.00 85.31 196 ALA A CA 1
ATOM 1535 C C . ALA A 1 196 ? 15.959 1.393 8.152 1.00 85.31 196 ALA A C 1
ATOM 1537 O O . ALA A 1 196 ? 17.107 1.814 8.057 1.00 85.31 196 ALA A O 1
ATOM 1538 N N . LYS A 1 197 ? 15.686 0.155 8.582 1.00 86.69 197 LYS A N 1
ATOM 1539 C CA . LYS A 1 197 ? 16.704 -0.776 9.075 1.00 86.69 197 LYS A CA 1
ATOM 1540 C C . LYS A 1 197 ? 17.774 -1.041 8.018 1.00 86.69 197 LYS A C 1
ATOM 1542 O O . LYS A 1 197 ? 18.965 -1.066 8.325 1.00 86.69 197 LYS A O 1
ATOM 1547 N N . VAL A 1 198 ? 17.359 -1.218 6.765 1.00 85.88 198 VAL A N 1
ATOM 1548 C CA . VAL A 1 198 ? 18.292 -1.421 5.651 1.00 85.88 198 VAL A CA 1
ATOM 1549 C C . VAL A 1 198 ? 19.075 -0.137 5.342 1.00 85.88 198 VAL A C 1
ATOM 1551 O O . VAL A 1 198 ? 20.279 -0.219 5.108 1.00 85.88 198 VAL A O 1
ATOM 1554 N N . ALA A 1 199 ? 18.434 1.035 5.371 1.00 85.25 199 ALA A N 1
ATOM 1555 C CA . ALA A 1 199 ? 19.099 2.322 5.153 1.00 85.25 199 ALA A CA 1
ATOM 1556 C C . ALA A 1 199 ? 20.153 2.615 6.233 1.00 85.25 199 ALA A C 1
ATOM 1558 O O . ALA A 1 199 ? 21.299 2.903 5.898 1.00 85.25 199 ALA A O 1
ATOM 1559 N N . VAL A 1 200 ? 19.821 2.425 7.515 1.00 87.25 200 VAL A N 1
ATOM 1560 C CA . VAL A 1 200 ? 20.765 2.569 8.638 1.00 87.25 200 VAL A CA 1
ATOM 1561 C C . VAL A 1 200 ? 21.961 1.632 8.470 1.00 87.25 200 VAL A C 1
ATOM 1563 O O . VAL A 1 200 ? 23.101 2.061 8.628 1.00 87.25 200 VAL A O 1
ATOM 1566 N N . LYS A 1 201 ? 21.729 0.370 8.081 1.00 86.75 201 LYS A N 1
ATOM 1567 C CA . LYS A 1 201 ? 22.812 -0.590 7.815 1.00 86.75 201 LYS A CA 1
ATOM 1568 C C . LYS A 1 201 ? 23.721 -0.145 6.663 1.00 86.75 201 LYS A C 1
ATOM 1570 O O . LYS A 1 201 ? 24.927 -0.360 6.724 1.00 86.75 201 LYS A O 1
ATOM 1575 N N . ARG A 1 202 ? 23.173 0.451 5.600 1.00 82.62 202 ARG A N 1
ATOM 1576 C CA . ARG A 1 202 ? 23.991 0.982 4.496 1.00 82.62 202 ARG A CA 1
ATOM 1577 C C . ARG A 1 202 ? 24.796 2.202 4.931 1.00 82.62 202 ARG A C 1
ATOM 1579 O O . ARG A 1 202 ? 25.990 2.253 4.653 1.00 82.62 202 ARG A O 1
ATOM 1586 N N . LEU A 1 203 ? 24.176 3.135 5.650 1.00 86.50 203 LEU A N 1
ATOM 1587 C CA . LEU A 1 203 ? 24.845 4.332 6.158 1.00 86.50 203 LEU A CA 1
ATOM 1588 C C . LEU A 1 203 ? 25.971 3.985 7.142 1.00 86.50 203 LEU A C 1
ATOM 1590 O O . LEU A 1 203 ? 27.055 4.547 7.032 1.00 86.50 203 LEU A O 1
ATOM 1594 N N . SER A 1 204 ? 25.781 3.010 8.036 1.00 86.25 204 SER A N 1
ATOM 1595 C CA . SER A 1 204 ? 26.840 2.581 8.963 1.00 86.25 204 SER A CA 1
ATOM 1596 C C . SER A 1 204 ? 28.032 1.929 8.247 1.00 86.25 204 SER A C 1
ATOM 1598 O O . SER A 1 204 ? 29.192 2.189 8.579 1.00 86.25 204 SER A O 1
ATOM 1600 N N . LEU A 1 205 ? 27.776 1.125 7.209 1.00 84.06 205 LEU A N 1
ATOM 1601 C CA . LEU A 1 205 ? 28.831 0.563 6.360 1.00 84.06 205 LEU A CA 1
ATOM 1602 C C . LEU A 1 205 ? 29.588 1.652 5.587 1.00 84.06 205 LEU A C 1
ATOM 1604 O O . LEU A 1 205 ? 30.809 1.570 5.464 1.00 84.06 205 LEU A O 1
ATOM 1608 N N . LEU A 1 206 ? 28.886 2.676 5.096 1.00 82.88 206 LEU A N 1
ATOM 1609 C CA . LEU A 1 206 ? 29.503 3.819 4.420 1.00 82.88 206 LEU A CA 1
ATOM 1610 C C . LEU A 1 206 ? 30.379 4.641 5.373 1.00 82.88 206 LEU A C 1
ATOM 1612 O O . LEU A 1 206 ? 31.530 4.913 5.037 1.00 82.88 206 LEU A O 1
ATOM 1616 N N . LEU A 1 207 ? 29.874 4.971 6.565 1.00 82.81 207 LEU A N 1
ATOM 1617 C CA . LEU A 1 207 ? 30.606 5.750 7.569 1.00 82.81 207 LEU A CA 1
ATOM 1618 C C . LEU A 1 207 ? 31.865 5.016 8.058 1.00 82.81 207 LEU A C 1
ATOM 1620 O O . LEU A 1 207 ? 32.951 5.593 8.090 1.00 82.81 207 LEU A O 1
ATOM 1624 N N . SER A 1 208 ? 31.763 3.713 8.331 1.00 81.94 208 SER A N 1
ATOM 1625 C CA . SER A 1 208 ? 32.933 2.903 8.713 1.00 81.94 208 SER A CA 1
ATOM 1626 C C . SER A 1 208 ? 33.944 2.735 7.570 1.00 81.94 208 SER A C 1
ATOM 1628 O O . SER A 1 208 ? 35.146 2.594 7.798 1.00 81.94 208 SER A O 1
ATOM 1630 N N . ALA A 1 209 ? 33.498 2.749 6.310 1.00 77.88 209 ALA A N 1
ATOM 1631 C CA . ALA A 1 209 ? 34.399 2.765 5.161 1.00 77.88 209 ALA A CA 1
ATOM 1632 C C . ALA A 1 209 ? 35.104 4.121 4.985 1.00 77.88 209 ALA A C 1
ATOM 1634 O O . ALA A 1 209 ? 36.288 4.131 4.636 1.00 77.88 209 ALA A O 1
ATOM 1635 N N . SER A 1 210 ? 34.421 5.245 5.235 1.00 72.12 210 SER A N 1
ATOM 1636 C CA . SER A 1 210 ? 35.052 6.570 5.219 1.00 72.12 210 SER A CA 1
ATOM 1637 C C . SER A 1 210 ? 36.052 6.739 6.355 1.00 72.12 210 SER A C 1
ATOM 1639 O O . SER A 1 210 ? 37.145 7.232 6.104 1.00 72.12 210 SER A O 1
ATOM 1641 N N . GLU A 1 211 ? 35.736 6.254 7.556 1.00 71.25 211 GLU A N 1
ATOM 1642 C CA . GLU A 1 211 ? 36.640 6.292 8.708 1.00 71.25 211 GLU A CA 1
ATOM 1643 C C . GLU A 1 211 ? 37.918 5.491 8.431 1.00 71.25 211 GLU A C 1
ATOM 1645 O O . GLU A 1 211 ? 39.019 6.029 8.528 1.00 71.25 211 GLU A O 1
ATOM 1650 N N . ARG A 1 212 ? 37.793 4.250 7.933 1.00 68.94 212 ARG A N 1
ATOM 1651 C CA . ARG A 1 212 ? 38.953 3.444 7.508 1.00 68.94 212 ARG A CA 1
ATOM 1652 C C . ARG A 1 212 ? 39.788 4.119 6.422 1.00 68.94 212 ARG A C 1
ATOM 1654 O O . ARG A 1 212 ? 41.011 4.014 6.439 1.00 68.94 212 ARG A O 1
ATOM 1661 N N . ARG A 1 213 ? 39.153 4.795 5.457 1.00 69.81 213 ARG A N 1
ATOM 1662 C CA . ARG A 1 213 ? 39.872 5.536 4.408 1.00 69.81 213 ARG A CA 1
ATOM 1663 C C . ARG A 1 213 ? 40.602 6.746 4.988 1.00 69.81 213 ARG A C 1
ATOM 1665 O O . ARG A 1 213 ? 41.734 6.990 4.594 1.00 69.81 213 ARG A O 1
ATOM 1672 N N . HIS A 1 214 ? 39.973 7.471 5.907 1.00 72.19 214 HIS A N 1
ATOM 1673 C CA . HIS A 1 214 ? 40.561 8.642 6.545 1.00 72.19 214 HIS A CA 1
ATOM 1674 C C . HIS A 1 214 ? 41.766 8.253 7.408 1.00 72.19 214 HIS A C 1
ATOM 1676 O O . HIS A 1 214 ? 42.837 8.822 7.234 1.00 72.19 214 HIS A O 1
ATOM 1682 N N . VAL A 1 215 ? 41.639 7.202 8.229 1.00 69.75 215 VAL A N 1
ATOM 1683 C CA . VAL A 1 215 ? 42.749 6.643 9.019 1.00 69.75 215 VAL A CA 1
ATOM 1684 C C . VAL A 1 215 ? 43.884 6.161 8.116 1.00 69.75 215 VAL A C 1
ATOM 1686 O O . VAL A 1 215 ? 45.033 6.502 8.363 1.00 69.75 215 VAL A O 1
ATOM 1689 N N . ARG A 1 216 ? 43.587 5.430 7.032 1.00 71.56 216 ARG A N 1
ATOM 1690 C CA . ARG A 1 216 ? 44.612 4.976 6.077 1.00 71.56 216 ARG A CA 1
ATOM 1691 C C . ARG A 1 216 ? 45.336 6.132 5.391 1.00 71.56 216 ARG A C 1
ATOM 1693 O O . ARG A 1 216 ? 46.547 6.061 5.237 1.00 71.56 216 ARG A O 1
ATOM 1700 N N . ASN A 1 217 ? 44.612 7.166 4.967 1.00 75.19 217 ASN A N 1
ATOM 1701 C CA . ASN A 1 217 ? 45.221 8.327 4.320 1.00 75.19 217 ASN A CA 1
ATOM 1702 C C . ASN A 1 217 ? 46.109 9.101 5.301 1.00 75.19 217 ASN A C 1
ATOM 1704 O O . ASN A 1 217 ? 47.210 9.482 4.930 1.00 75.19 217 ASN A O 1
ATOM 1708 N N . ASN A 1 218 ? 45.656 9.272 6.546 1.00 74.94 218 ASN A N 1
ATOM 1709 C CA . ASN A 1 218 ? 46.422 9.963 7.581 1.00 74.94 218 ASN A CA 1
ATOM 1710 C C . ASN A 1 218 ? 47.668 9.159 8.000 1.00 74.94 218 ASN A C 1
ATOM 1712 O O . ASN A 1 218 ? 48.747 9.709 8.187 1.00 74.94 218 ASN A O 1
ATOM 1716 N N . PHE A 1 219 ? 47.548 7.832 8.086 1.00 73.00 219 PHE A N 1
ATOM 1717 C CA . PHE A 1 219 ? 48.682 6.951 8.362 1.00 73.00 219 PHE A CA 1
ATOM 1718 C C . PHE A 1 219 ? 49.684 6.924 7.198 1.00 73.00 219 PHE A C 1
ATOM 1720 O O . PHE A 1 219 ? 50.884 6.968 7.435 1.00 73.00 219 PHE A O 1
ATOM 1727 N N . GLY A 1 220 ? 49.203 6.920 5.948 1.00 75.06 220 GLY A N 1
ATOM 1728 C CA . GLY A 1 220 ? 50.045 7.035 4.753 1.00 75.06 220 GLY A CA 1
ATOM 1729 C C . GLY A 1 220 ? 50.862 8.326 4.745 1.00 75.06 220 GLY A C 1
ATOM 1730 O O . GLY A 1 220 ? 52.077 8.261 4.628 1.00 75.06 220 GLY A O 1
ATOM 1731 N N . SER A 1 221 ? 50.232 9.477 5.008 1.00 72.69 221 SER A N 1
ATOM 1732 C CA . SER A 1 221 ? 50.952 10.758 5.087 1.00 72.69 221 SER A CA 1
ATOM 1733 C C . SER A 1 221 ? 51.983 10.820 6.218 1.00 72.69 221 SER A C 1
ATOM 1735 O O . SER A 1 221 ? 52.998 11.493 6.081 1.00 72.69 221 SER A O 1
ATOM 1737 N N . VAL A 1 222 ? 51.744 10.124 7.335 1.00 76.31 222 VAL A N 1
ATOM 1738 C CA . VAL A 1 222 ? 52.719 10.039 8.434 1.00 76.31 222 VAL A CA 1
ATOM 1739 C C . VAL A 1 222 ? 53.904 9.154 8.045 1.00 76.31 222 VAL A C 1
ATOM 1741 O O . VAL A 1 222 ? 55.041 9.521 8.314 1.00 76.31 222 VAL A O 1
ATOM 1744 N N . VAL A 1 223 ? 53.660 8.013 7.395 1.00 78.50 223 VAL A N 1
ATOM 1745 C CA . VAL A 1 223 ? 54.728 7.116 6.924 1.00 78.50 223 VAL A CA 1
ATOM 1746 C C . VAL A 1 223 ? 55.573 7.787 5.842 1.00 78.50 223 VAL A C 1
ATOM 1748 O O . VAL A 1 223 ? 56.796 7.741 5.938 1.00 78.50 223 VAL A O 1
ATOM 1751 N N . ASP A 1 224 ? 54.945 8.461 4.878 1.00 81.56 224 ASP A N 1
ATOM 1752 C CA . ASP A 1 224 ? 55.649 9.205 3.828 1.00 81.56 224 ASP A CA 1
ATOM 1753 C C . ASP A 1 224 ? 56.514 10.325 4.434 1.00 81.56 224 ASP A C 1
ATOM 1755 O O . ASP A 1 224 ? 57.690 10.442 4.104 1.00 81.56 224 ASP A O 1
ATOM 1759 N N . GLY A 1 225 ? 55.990 11.071 5.416 1.00 79.19 225 GLY A N 1
ATOM 1760 C CA . GLY A 1 225 ? 56.763 12.098 6.125 1.00 79.19 225 GLY A CA 1
ATOM 1761 C C . GLY A 1 225 ? 57.937 11.546 6.946 1.00 79.19 225 GLY A C 1
ATOM 1762 O O . GLY A 1 225 ? 58.971 12.201 7.065 1.00 79.19 225 GLY A O 1
ATOM 1763 N N . VAL A 1 226 ? 57.812 10.335 7.499 1.00 79.06 226 VAL A N 1
ATOM 1764 C CA . VAL A 1 226 ? 58.910 9.661 8.210 1.00 79.06 226 VAL A CA 1
ATOM 1765 C C . VAL A 1 226 ? 59.982 9.177 7.230 1.00 79.06 226 VAL A C 1
ATOM 1767 O O . VAL A 1 226 ? 61.169 9.346 7.503 1.00 79.06 226 VAL A O 1
ATOM 1770 N N . ILE A 1 227 ? 59.587 8.607 6.089 1.00 81.38 227 ILE A N 1
ATOM 1771 C CA . ILE A 1 227 ? 60.518 8.165 5.041 1.00 81.38 227 ILE A CA 1
ATOM 1772 C C . ILE A 1 227 ? 61.311 9.359 4.495 1.00 81.38 227 ILE A C 1
ATOM 1774 O O . ILE A 1 227 ? 62.539 9.281 4.454 1.00 81.38 227 ILE A O 1
ATOM 1778 N N . ASP A 1 228 ? 60.639 10.472 4.185 1.00 81.75 228 ASP A N 1
ATOM 1779 C CA . ASP A 1 228 ? 61.280 11.706 3.709 1.00 81.75 228 ASP A CA 1
ATOM 1780 C C . ASP A 1 228 ? 62.297 12.258 4.725 1.00 81.75 228 ASP A C 1
ATOM 1782 O O . ASP A 1 228 ? 63.408 12.660 4.357 1.00 81.75 228 ASP A O 1
ATOM 1786 N N . PHE A 1 229 ? 61.965 12.218 6.021 1.00 80.44 229 PHE A N 1
ATOM 1787 C CA . PHE A 1 229 ? 62.859 12.657 7.096 1.00 80.44 229 PHE A CA 1
ATOM 1788 C C . PHE A 1 229 ? 64.136 11.807 7.182 1.00 80.44 229 PHE A C 1
ATOM 1790 O O . PHE A 1 229 ? 65.240 12.346 7.293 1.00 80.44 229 PHE A O 1
ATOM 1797 N N . TYR A 1 230 ? 64.010 10.479 7.090 1.00 74.62 230 TYR A N 1
ATOM 1798 C CA . TYR A 1 230 ? 65.169 9.582 7.100 1.00 74.62 230 TYR A CA 1
ATOM 1799 C C . TYR A 1 230 ? 66.011 9.694 5.826 1.00 74.62 230 TYR A C 1
ATOM 1801 O O . TYR A 1 230 ? 67.237 9.630 5.917 1.00 74.62 230 TYR A O 1
ATOM 1809 N N . SER A 1 231 ? 65.399 9.912 4.657 1.00 76.12 231 SER A N 1
ATOM 1810 C CA . SER A 1 231 ? 66.158 10.142 3.422 1.00 76.12 231 SER A CA 1
ATOM 1811 C C . SER A 1 231 ? 66.955 11.448 3.453 1.00 76.12 231 SER A C 1
ATOM 1813 O O . SER A 1 231 ? 68.093 11.467 2.991 1.00 76.12 231 SER A O 1
ATOM 1815 N N . HIS A 1 232 ? 66.420 12.509 4.067 1.00 76.56 232 HIS A N 1
ATOM 1816 C CA . HIS A 1 232 ? 67.144 13.772 4.240 1.00 76.56 232 HIS A CA 1
ATOM 1817 C C . HIS A 1 232 ? 68.340 13.634 5.197 1.00 76.56 232 HIS A C 1
ATOM 1819 O O . HIS A 1 232 ? 69.431 14.112 4.896 1.00 76.56 232 HIS A O 1
ATOM 1825 N N . GLN A 1 233 ? 68.167 12.923 6.318 1.00 73.56 233 GLN A N 1
ATOM 1826 C CA . GLN A 1 233 ? 69.249 12.629 7.272 1.00 73.56 233 GLN A CA 1
ATOM 1827 C C . GLN A 1 233 ? 70.347 11.732 6.674 1.00 73.56 233 GLN A C 1
ATOM 1829 O O . GLN A 1 233 ? 71.520 11.874 7.017 1.00 73.56 233 GLN A O 1
ATOM 1834 N N . ALA A 1 234 ? 69.986 10.801 5.788 1.00 72.81 234 ALA A N 1
ATOM 1835 C CA . ALA A 1 234 ? 70.953 9.963 5.082 1.00 72.81 234 ALA A CA 1
ATOM 1836 C C . ALA A 1 234 ? 71.790 10.782 4.082 1.00 72.81 234 ALA A C 1
ATOM 1838 O O . ALA A 1 234 ? 73.006 10.620 4.037 1.00 72.81 234 ALA A O 1
ATOM 1839 N N . GLN A 1 235 ? 71.166 11.717 3.358 1.00 74.25 235 GLN A N 1
ATOM 1840 C CA . GLN A 1 235 ? 71.869 12.613 2.433 1.00 74.25 235 GLN A CA 1
ATOM 1841 C C . GLN A 1 235 ? 72.818 13.591 3.144 1.00 74.25 235 GLN A C 1
ATOM 1843 O O . GLN A 1 235 ? 73.909 13.842 2.641 1.00 74.25 235 GLN A O 1
ATOM 1848 N N . GLU A 1 236 ? 72.464 14.099 4.330 1.00 71.69 236 GLU A N 1
ATOM 1849 C CA . GLU A 1 236 ? 73.379 14.923 5.143 1.00 71.69 236 GLU A CA 1
ATOM 1850 C C . GLU A 1 236 ? 74.595 14.139 5.660 1.00 71.69 236 GLU A C 1
ATOM 1852 O O . GLU A 1 236 ? 75.661 14.719 5.855 1.00 71.69 236 GLU A O 1
ATOM 1857 N N . ARG A 1 237 ? 74.464 12.822 5.868 1.00 61.22 237 ARG A N 1
ATOM 1858 C CA . ARG A 1 237 ? 75.572 11.960 6.315 1.00 61.22 237 ARG A CA 1
ATOM 1859 C C . ARG A 1 237 ? 76.510 11.513 5.196 1.00 61.22 237 ARG A C 1
ATOM 1861 O O . ARG A 1 237 ? 77.651 11.190 5.496 1.00 61.22 237 ARG A O 1
ATOM 1868 N N . GLU A 1 238 ? 76.050 11.482 3.948 1.00 62.78 238 GLU A N 1
ATOM 1869 C CA . GLU A 1 238 ? 76.878 11.145 2.776 1.00 62.78 238 GLU A CA 1
ATOM 1870 C C . GLU A 1 238 ? 77.543 12.378 2.128 1.00 62.78 238 GLU A C 1
ATOM 1872 O O . GLU A 1 238 ? 78.378 12.232 1.238 1.00 62.78 238 GLU A O 1
ATOM 1877 N N . GLY A 1 239 ? 77.189 13.592 2.570 1.00 59.44 239 GLY A N 1
ATOM 1878 C CA . GLY A 1 239 ? 77.754 14.865 2.102 1.00 59.44 239 GLY A CA 1
ATOM 1879 C C . GLY A 1 239 ? 78.922 15.426 2.930 1.00 59.44 239 GLY A C 1
ATOM 1880 O O . GLY A 1 239 ? 79.312 16.573 2.699 1.00 59.44 239 GLY A O 1
ATOM 1881 N N . LEU A 1 240 ? 79.455 14.655 3.885 1.00 48.28 240 LEU A N 1
ATOM 1882 C CA . LEU A 1 240 ? 80.645 14.954 4.702 1.00 48.28 240 LEU A CA 1
ATOM 1883 C C . LEU A 1 240 ? 81.750 13.934 4.413 1.00 48.28 240 LEU A C 1
ATOM 1885 O O . LEU A 1 240 ? 82.926 14.360 4.367 1.00 48.28 240 LEU A O 1
#

pLDDT: mean 84.22, std 11.23, range [29.89, 95.38]

Organism: Hemiselmis andersenii (NCBI:txid464988)

Secondary structure (DSSP, 8-state):
-TTSSS-HHHHHHHHHHHHHHHHHHHHHHHHHHHHHHHHHHHHHHHHHHHGGGHHHHHHHHHHHHHHHHHHHHHHHHHHHHHHHHHHHHHHHHHHHHHTHHHHHHHT-HHHHHHHHHHHHHHHHHHHHHHHHHHHHHHHHHHHHHHHHHHHHHHHHHHHH-----HHHHHHHHHHHHHHHHHHHHHHHHHHHHHHHHHHHHHHHHHHHHHHHHHHHHHHHHHHHHHHHHHHHHHHHHH--

Sequence (240 aa):
GERQERGTGGLVNNVTVDVDKVVKSFMGIWNMLTLPLQIGLSMFLLWKQVQWSFLAGLGAIVALLVCNFLVAKASQSLMRRIMEQRDVRMKATTELLAAIKVIKLSGEELCFRDKILDIRATELVLLWRVLLLTAINIFLLWLAPTLVSVCVFACFSLVQRGELTATTVFTSVALFRLLQEPLRSLPGFISQMVMAKVAVKRLSLLLSASERRHVRNNFGSVVDGVIDFYSHQAQEREGL

InterPro domains:
  IPR011527 ABC transporter type 1, transmembrane domain [PF00664] (4-183)
  IPR011527 ABC transporter type 1, transmembrane domain [PS50929] (1-195)
  IPR036640 ABC transporter type 1, transmembrane domain superfamily [G3DSA:1.20.1560.10] (1-212)
  IPR036640 ABC transporter type 1, transmembrane domain superfamily [SSF90123] (4-206)
  IPR050173 ATP-binding cassette transporter C-like [PTHR24223] (4-210)